Protein AF-W0FSX7-F1 (afdb_monomer)

Solvent-accessible surface area (backbone atoms only — not comparable to full-atom values): 11351 Å² total; per-residue (Å²): 120,69,72,62,53,58,55,49,55,53,50,49,54,50,49,52,52,49,51,53,51,54,50,52,51,51,51,52,50,53,48,52,52,51,51,52,53,52,50,53,53,52,50,52,52,51,51,53,51,50,53,52,49,53,54,51,52,55,53,50,52,56,55,51,55,51,51,55,52,51,53,54,51,50,53,49,51,54,50,52,52,54,46,51,56,52,50,52,52,52,51,49,54,50,46,27,50,43,34,42,57,39,45,54,72,67,41,90,63,73,69,68,58,65,46,51,46,69,46,70,42,83,98,67,82,44,77,47,78,48,40,17,27,80,85,69,44,74,55,61,75,85,76,49,50,75,51,54,50,49,52,50,51,50,28,49,52,49,30,49,37,69,71,68,73,49,91,59,90,81,85,72,85,73,87,62,84,71,49,54,77,73,56,44,51,52,41,62,70,62,42,50,72,75,55,43,100,72,130

Mean predicted aligned error: 17.43 Å

Foldseek 3Di:
DVVVVVVVVVVVVVVVVVVVVVVVVVVVVVVVVVVVVVVVVVVVVVVVVVVVVVVVVVVVVVVVVVVVVVVVVVVVVVVVVVVVVVVVVVLQVLLQVQLQVQLCQQDPPNFPFDGWHWDQDDPRPDIDIWTAGPVRDTDDPVPDDPLSVVSSVLSNLLSVCVSVVDLDPDDDPPNDPPHDPSNSVSCVPPRVVRRDPPD

Organism: NCBI:txid1393656

InterPro domains:
  IPR027417 P-loop containing nucleoside triphosphate hydrolase [G3DSA:3.40.50.300] (1-197)
  IPR027417 P-loop containing nucleoside triphosphate hydrolase [SSF52540] (11-189)

Nearest PDB structures (foldseek):
  5h68-assembly1_B  TM=6.598E-01  e=2.414E-02  Geobacillus stearothermophilus 10
  7qen-assembly1_B  TM=6.607E-01  e=3.293E-02  Saccharomyces cerevisiae CEN.PK113-7D
  6yvv-assembly1_B  TM=6.584E-01  e=5.758E-02  Saccharomyces cerevisiae S288C
  6yvu-assembly1_B  TM=6.453E-01  e=1.291E-01  Saccharomyces cerevisiae S288C
  5xns-assembly1_A  TM=5.308E-01  e=1.654E-01  Pyrococcus furiosus DSM 3638

Secondary structure (DSSP, 8-state):
-HHHHHHHHHHHHHHHHHHHHHHHHHHHHHHHHHHHHHHHHHHHHHHHHHHHHHHHHHHHHHHHHHHHHHHHHHHHHHHHHHHHHHHHHHHHHHHHHHHHHHHHHH-SSTTS-SEEEEEEETTTTEEEEEEE-TTSPBPPGGGS-HHHHHHHHHHHHHHHHHHHT-------SSTTTT--HHHHHHHHHHTHHHH-S--

Sequence (199 aa):
MLKKMAESDYIQSLRHKKQNKETEIGQIQLEIARLNIEIERKKEEIKAAKQKKEILSKKIEVSANNKAIDNEATLLIQTIQRFLLRFKDEKKKSLEKKLKDKLISFLHKKDLVHNVVVDIQGNGEDVDINLFDANGRKIDKGILSMGERQMFASALLGALVEETGLDFPVFIDSPMQKFDVNHSQNILTKFYPNVSKQV

Radius of gyration: 49.67 Å; Cα contacts (8 Å, |Δi|>4): 116; chains: 1; bounding box: 107×33×136 Å

Structure (mmCIF, N/CA/C/O backbone):
data_AF-W0FSX7-F1
#
_entry.id   AF-W0FSX7-F1
#
loop_
_atom_site.group_PDB
_atom_site.id
_atom_site.type_symbol
_atom_site.label_atom_id
_atom_site.label_alt_id
_atom_site.label_comp_id
_atom_site.label_asym_id
_atom_site.label_entity_id
_atom_site.label_seq_id
_atom_site.pdbx_PDB_ins_code
_atom_site.Cartn_x
_atom_site.Cartn_y
_atom_site.Cartn_z
_atom_site.occupancy
_atom_site.B_iso_or_equiv
_atom_site.auth_seq_id
_atom_site.auth_comp_id
_atom_site.auth_asym_id
_atom_site.auth_atom_id
_atom_site.pdbx_PDB_model_num
ATOM 1 N N . MET A 1 1 ? -71.275 -13.373 101.519 1.00 43.91 1 MET A N 1
ATOM 2 C CA . MET A 1 1 ? -70.240 -14.191 100.842 1.00 43.91 1 MET A CA 1
ATOM 3 C C . MET A 1 1 ? -70.398 -14.256 99.318 1.00 43.91 1 MET A C 1
ATOM 5 O O . MET A 1 1 ? -69.381 -14.239 98.647 1.00 43.91 1 MET A O 1
ATOM 9 N N . LEU A 1 2 ? -71.613 -14.215 98.751 1.00 47.84 2 LEU A N 1
ATOM 10 C CA . LEU A 1 2 ? -71.850 -14.344 97.297 1.00 47.84 2 LEU A CA 1
ATOM 11 C C . LEU A 1 2 ? -71.321 -13.198 96.399 1.00 47.84 2 LEU A C 1
ATOM 13 O O . LEU A 1 2 ? -70.905 -13.459 95.277 1.00 47.84 2 LEU A O 1
ATOM 17 N N . LYS A 1 3 ? -71.260 -11.943 96.877 1.00 45.56 3 LYS A N 1
ATOM 18 C CA . LYS A 1 3 ? -70.756 -10.808 96.067 1.00 45.56 3 LYS A CA 1
ATOM 19 C C . LYS A 1 3 ? -69.251 -10.873 95.748 1.00 45.56 3 LYS A C 1
ATOM 21 O O . LYS A 1 3 ? -68.856 -10.457 94.669 1.00 45.56 3 LYS A O 1
ATOM 26 N N . LYS A 1 4 ? -68.429 -11.452 96.636 1.00 50.09 4 LYS A N 1
ATOM 27 C CA . LYS A 1 4 ? -66.972 -11.580 96.423 1.00 50.09 4 LYS A CA 1
ATOM 28 C C . LYS A 1 4 ? -66.596 -12.667 95.404 1.00 50.09 4 LYS A C 1
ATOM 30 O O . LYS A 1 4 ? -65.539 -12.573 94.796 1.00 50.09 4 LYS A O 1
ATOM 35 N N . MET A 1 5 ? -67.445 -13.682 95.211 1.00 49.34 5 MET A N 1
ATOM 36 C CA . MET A 1 5 ? -67.199 -14.755 94.234 1.00 49.34 5 MET A CA 1
ATOM 37 C C . MET A 1 5 ? -67.527 -14.308 92.802 1.00 49.34 5 MET A C 1
ATOM 39 O O . MET A 1 5 ? -66.746 -14.568 91.896 1.00 49.34 5 MET A O 1
ATOM 43 N N . ALA A 1 6 ? -68.605 -13.539 92.607 1.00 54.44 6 ALA A N 1
ATOM 44 C CA . ALA A 1 6 ? -68.960 -12.994 91.293 1.00 54.44 6 ALA A CA 1
ATOM 45 C C . ALA A 1 6 ? -67.947 -11.950 90.774 1.00 54.44 6 ALA A C 1
ATOM 47 O O . ALA A 1 6 ? -67.656 -11.907 89.580 1.00 54.44 6 ALA A O 1
ATOM 48 N N . GLU A 1 7 ? -67.359 -11.140 91.665 1.00 53.69 7 GLU A N 1
ATOM 49 C CA . GLU A 1 7 ? -66.239 -10.253 91.314 1.00 53.69 7 GLU A CA 1
ATOM 50 C C . GLU A 1 7 ? -64.977 -11.045 90.930 1.00 53.69 7 GLU A C 1
ATOM 52 O O . GLU A 1 7 ? -64.270 -10.651 90.006 1.00 53.69 7 GLU A O 1
ATOM 57 N N . SER A 1 8 ? -64.719 -12.187 91.575 1.00 60.47 8 SER A N 1
ATOM 58 C CA . SER A 1 8 ? -63.571 -13.056 91.277 1.00 60.47 8 SER A CA 1
ATOM 59 C C . SER A 1 8 ? -63.655 -13.695 89.882 1.00 60.47 8 SER A C 1
ATOM 61 O O . SER A 1 8 ? -62.679 -13.637 89.129 1.00 60.47 8 SER A O 1
ATOM 63 N N . ASP A 1 9 ? -64.819 -14.229 89.500 1.00 65.19 9 ASP A N 1
ATOM 64 C CA . ASP A 1 9 ? -65.030 -14.851 88.180 1.00 65.19 9 ASP A CA 1
ATOM 65 C C . ASP A 1 9 ? -65.009 -13.816 87.043 1.00 65.19 9 ASP A C 1
ATOM 67 O O . ASP A 1 9 ? -64.415 -14.037 85.980 1.00 65.19 9 ASP A O 1
ATOM 71 N N . TYR A 1 10 ? -65.590 -12.633 87.273 1.00 69.06 10 TYR A N 1
ATOM 72 C CA . TYR A 1 10 ? -65.548 -11.536 86.306 1.00 69.06 10 TYR A CA 1
ATOM 73 C C . TYR A 1 10 ? -64.110 -11.046 86.075 1.00 69.06 10 TYR A C 1
ATOM 75 O O . TYR A 1 10 ? -63.685 -10.890 84.926 1.00 69.06 10 TYR A O 1
ATOM 83 N N . ILE A 1 11 ? -63.321 -10.892 87.144 1.00 71.25 11 ILE A N 1
ATOM 84 C CA . ILE A 1 11 ? -61.905 -10.502 87.067 1.00 71.25 11 ILE A CA 1
ATOM 85 C C . ILE A 1 11 ? -61.060 -11.573 86.354 1.00 71.25 11 ILE A C 1
ATOM 87 O O . ILE A 1 11 ? -60.165 -11.219 85.582 1.00 71.25 11 ILE A O 1
ATOM 91 N N . GLN A 1 12 ? -61.349 -12.865 86.538 1.00 72.31 12 GLN A N 1
ATOM 92 C CA . GLN A 1 12 ? -60.688 -13.949 85.797 1.00 72.31 12 GLN A CA 1
ATOM 93 C C . GLN A 1 12 ? -60.990 -13.896 84.295 1.00 72.31 12 GLN A C 1
ATOM 95 O O . GLN A 1 12 ? -60.068 -13.980 83.482 1.00 72.31 12 GLN A O 1
ATOM 100 N N . SER A 1 13 ? -62.250 -13.679 83.907 1.00 76.75 13 SER A N 1
ATOM 101 C CA . SER A 1 13 ? -62.628 -13.551 82.490 1.00 76.75 13 SER A CA 1
ATOM 102 C C . SER A 1 13 ? -61.959 -12.344 81.814 1.00 76.75 13 SER A C 1
ATOM 104 O O . SER A 1 13 ? -61.530 -12.419 80.658 1.00 76.75 13 SER A O 1
ATOM 106 N N . LEU A 1 14 ? -61.800 -11.242 82.556 1.00 75.44 14 LEU A N 1
ATOM 107 C CA . LEU A 1 14 ? -61.125 -10.034 82.093 1.00 75.44 14 LEU A CA 1
ATOM 108 C C . LEU A 1 14 ? -59.612 -10.256 81.947 1.00 75.44 14 LEU A C 1
ATOM 110 O O . LEU A 1 14 ? -59.022 -9.792 80.971 1.00 75.44 14 LEU A O 1
ATOM 114 N N . ARG A 1 15 ? -58.989 -11.020 82.860 1.00 75.50 15 ARG A N 1
ATOM 115 C CA . ARG A 1 15 ? -57.584 -11.453 82.743 1.00 75.50 15 ARG A CA 1
ATOM 116 C C . ARG A 1 15 ? -57.361 -12.347 81.528 1.00 75.50 15 ARG A C 1
ATOM 118 O O . ARG A 1 15 ? -56.421 -12.094 80.786 1.00 75.50 15 ARG A O 1
ATOM 125 N N . HIS A 1 16 ? -58.240 -13.315 81.274 1.00 79.81 16 HIS A N 1
ATOM 126 C CA . HIS A 1 16 ? -58.148 -14.163 80.081 1.00 79.81 16 HIS A CA 1
ATOM 127 C C . HIS A 1 16 ? -58.293 -13.358 78.785 1.00 79.81 16 HIS A C 1
ATOM 129 O O . HIS A 1 16 ? -57.493 -13.526 77.869 1.00 79.81 16 HIS A O 1
ATOM 135 N N . LYS A 1 17 ? -59.248 -12.421 78.711 1.00 80.00 17 LYS A N 1
ATOM 136 C CA . LYS A 1 17 ? -59.377 -11.519 77.551 1.00 80.00 17 LYS A CA 1
ATOM 137 C C . LYS A 1 17 ? -58.151 -10.627 77.364 1.00 80.00 17 LYS A C 1
ATOM 139 O O . LYS A 1 17 ? -57.723 -10.425 76.230 1.00 80.00 17 LYS A O 1
ATOM 144 N N . LYS A 1 18 ? -57.578 -10.109 78.455 1.00 81.50 18 LYS A N 1
ATOM 145 C CA . LYS A 1 18 ? -56.337 -9.324 78.416 1.00 81.50 18 LYS A CA 1
ATOM 146 C C . LYS A 1 18 ? -55.171 -10.168 77.895 1.00 81.50 18 LYS A C 1
ATOM 148 O O . LYS A 1 18 ? -54.472 -9.720 76.998 1.00 81.50 18 LYS A O 1
ATOM 153 N N . GLN A 1 19 ? -55.020 -11.395 78.383 1.00 82.69 19 GLN A N 1
ATOM 154 C CA . GLN A 1 19 ? -53.946 -12.300 77.978 1.00 82.69 19 GLN A CA 1
ATOM 155 C C . GLN A 1 19 ? -54.084 -12.770 76.520 1.00 82.69 19 GLN A C 1
ATOM 157 O O . GLN A 1 19 ? -53.092 -12.859 75.797 1.00 82.69 19 GLN A O 1
ATOM 162 N N . ASN A 1 20 ? -55.311 -12.983 76.040 1.00 83.81 20 ASN A N 1
ATOM 163 C CA . ASN A 1 20 ? -55.574 -13.267 74.626 1.00 83.81 20 ASN A CA 1
ATOM 164 C C . ASN A 1 20 ? -55.225 -12.066 73.731 1.00 83.81 20 ASN A C 1
ATOM 166 O O . ASN A 1 20 ? -54.597 -12.230 72.693 1.00 83.81 20 ASN A O 1
ATOM 170 N N . LYS A 1 21 ? -55.556 -10.840 74.156 1.00 83.94 21 LYS A N 1
ATOM 171 C CA . LYS A 1 21 ? -55.147 -9.635 73.420 1.00 83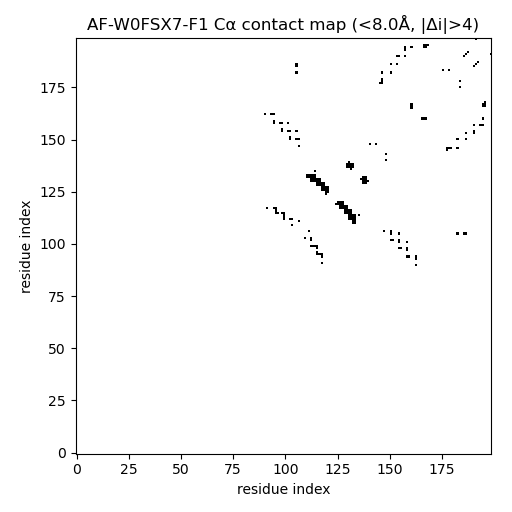.94 21 LYS A CA 1
ATOM 172 C C . LYS A 1 21 ? -53.636 -9.391 73.472 1.00 83.94 21 LYS A C 1
ATOM 174 O O . LYS A 1 21 ? -53.068 -8.972 72.474 1.00 83.94 21 LYS A O 1
ATOM 179 N N . GLU A 1 22 ? -52.970 -9.667 74.593 1.00 82.94 22 GLU A N 1
ATOM 180 C CA . GLU A 1 22 ? -51.504 -9.570 74.703 1.00 82.94 22 GLU A CA 1
ATOM 181 C C . GLU A 1 22 ? -50.793 -10.590 73.800 1.00 82.94 22 GLU A C 1
ATOM 183 O O . GLU A 1 22 ? -49.779 -10.264 73.184 1.00 82.94 22 GLU A O 1
ATOM 188 N N . THR A 1 23 ? -51.345 -11.798 73.657 1.00 84.19 23 THR A N 1
ATOM 189 C CA . THR A 1 23 ? -50.811 -12.814 72.735 1.00 84.19 23 THR A CA 1
ATOM 190 C C . THR A 1 23 ? -51.058 -12.465 71.265 1.00 84.19 23 THR A C 1
ATOM 192 O O . THR A 1 23 ? -50.129 -12.597 70.469 1.00 84.19 23 THR A O 1
ATOM 195 N N . GLU A 1 24 ? -52.231 -11.932 70.902 1.00 86.06 24 GLU A N 1
ATOM 196 C CA . GLU A 1 24 ? -52.487 -11.378 69.557 1.00 86.06 24 GLU A CA 1
ATOM 197 C C . GLU A 1 24 ? -51.527 -10.229 69.218 1.00 86.06 24 GLU A C 1
ATOM 199 O O . GLU A 1 24 ? -50.944 -10.208 68.136 1.00 86.06 24 GLU A O 1
ATOM 204 N N . ILE A 1 25 ? -51.304 -9.294 70.151 1.00 85.62 25 ILE A N 1
ATOM 205 C CA . ILE A 1 25 ? -50.351 -8.190 69.960 1.00 85.62 25 ILE A CA 1
ATOM 206 C C . ILE A 1 25 ? -48.937 -8.735 69.725 1.00 85.62 25 ILE A C 1
ATOM 208 O O . ILE A 1 25 ? -48.245 -8.257 68.826 1.00 85.62 25 ILE A O 1
ATOM 212 N N . GLY A 1 26 ? -48.517 -9.754 70.480 1.00 85.81 26 GLY A N 1
ATOM 213 C CA . GLY A 1 26 ? -47.218 -10.402 70.287 1.00 85.81 26 GLY A CA 1
ATOM 214 C C . GLY A 1 26 ? -47.075 -11.075 68.917 1.00 85.81 26 GLY A C 1
ATOM 215 O O . GLY A 1 26 ? -46.034 -10.945 68.273 1.00 85.81 26 GLY A O 1
ATOM 216 N N . GLN A 1 27 ? -48.124 -11.744 68.431 1.00 88.56 27 GLN A N 1
ATOM 217 C CA . GLN A 1 27 ? -48.133 -12.355 67.096 1.00 88.56 27 GLN A CA 1
ATOM 218 C C . GLN A 1 27 ? -48.046 -11.302 65.986 1.00 88.56 27 GLN A C 1
ATOM 220 O O . GLN A 1 27 ? -47.206 -11.426 65.095 1.00 88.56 27 GLN A O 1
ATOM 225 N N . ILE A 1 28 ? -48.830 -10.225 66.088 1.00 87.81 28 ILE A N 1
ATOM 226 C CA . ILE A 1 28 ? -48.805 -9.114 65.126 1.00 87.81 28 ILE A CA 1
ATOM 227 C C . ILE A 1 28 ? -47.429 -8.429 65.124 1.00 87.81 28 ILE A C 1
ATOM 229 O O . ILE A 1 28 ? -46.903 -8.103 64.062 1.00 87.81 28 ILE A O 1
ATOM 233 N N . GLN A 1 29 ? -46.795 -8.249 66.288 1.00 87.38 29 GLN A N 1
ATOM 234 C CA . GLN A 1 29 ? -45.441 -7.687 66.372 1.00 87.38 29 GLN A CA 1
ATOM 235 C C . GLN A 1 29 ? -44.389 -8.573 65.691 1.00 87.38 29 GLN A C 1
ATOM 237 O O . GLN A 1 29 ? -43.510 -8.056 64.997 1.00 87.38 29 GLN A O 1
ATOM 242 N N . LEU A 1 30 ? -44.484 -9.898 65.840 1.00 88.88 30 LEU A N 1
ATOM 243 C CA . LEU A 1 30 ? -43.601 -10.843 65.148 1.00 88.88 30 LEU A CA 1
ATOM 244 C C . LEU A 1 30 ? -43.806 -10.812 63.629 1.00 88.88 30 LEU A C 1
ATOM 246 O O . LEU A 1 30 ? -42.840 -10.911 62.870 1.00 88.88 30 LEU A O 1
ATOM 250 N N . GLU A 1 31 ? -45.046 -10.652 63.179 1.00 89.69 31 GLU A N 1
ATOM 251 C CA . GLU A 1 31 ? -45.382 -10.573 61.760 1.00 89.69 31 GLU A CA 1
ATOM 252 C C . GLU A 1 31 ? -44.895 -9.261 61.129 1.00 89.69 31 GLU A C 1
ATOM 254 O O . GLU A 1 31 ? -44.274 -9.284 60.066 1.00 89.69 31 GLU A O 1
ATOM 259 N N . ILE A 1 32 ? -45.032 -8.133 61.837 1.00 88.69 32 ILE A N 1
ATOM 260 C CA . ILE A 1 32 ? -44.434 -6.844 61.450 1.00 88.69 32 ILE A CA 1
ATOM 261 C C . ILE A 1 32 ? -42.909 -6.962 61.344 1.00 88.69 32 ILE A C 1
ATOM 263 O O . ILE A 1 32 ? -42.315 -6.472 60.381 1.00 88.69 32 ILE A O 1
ATOM 267 N N . ALA A 1 33 ? -42.258 -7.629 62.301 1.00 88.44 33 ALA A N 1
ATOM 268 C CA . ALA A 1 33 ? -40.812 -7.830 62.264 1.00 88.44 33 ALA A CA 1
ATOM 269 C C . ALA A 1 33 ? -40.380 -8.660 61.042 1.00 88.44 33 ALA A C 1
ATOM 271 O O . ALA A 1 33 ? -39.420 -8.293 60.363 1.00 88.44 33 ALA A O 1
ATOM 272 N N . ARG A 1 34 ? -41.112 -9.734 60.712 1.00 92.12 34 ARG A N 1
ATOM 273 C CA . ARG A 1 34 ? -40.856 -10.542 59.506 1.00 92.12 34 ARG A CA 1
ATOM 274 C C . ARG A 1 34 ? -41.038 -9.739 58.221 1.00 92.12 34 ARG A C 1
ATOM 276 O O . ARG A 1 34 ? -40.153 -9.769 57.368 1.00 92.12 34 ARG A O 1
ATOM 283 N N . LEU A 1 35 ? -42.138 -8.997 58.103 1.00 89.00 35 LEU A N 1
ATOM 284 C CA . LEU A 1 35 ? -42.420 -8.168 56.929 1.00 89.00 35 LEU A CA 1
ATOM 285 C C . LEU A 1 35 ? -41.358 -7.080 56.736 1.00 89.00 35 LEU A C 1
ATOM 287 O O . LEU A 1 35 ? -40.922 -6.847 55.613 1.00 89.00 35 LEU A O 1
ATOM 291 N N . ASN A 1 36 ? -40.871 -6.464 57.816 1.00 88.62 36 ASN A N 1
ATOM 292 C CA . ASN A 1 36 ? -39.795 -5.472 57.737 1.00 88.62 36 ASN A CA 1
ATOM 293 C C . ASN A 1 36 ? -38.473 -6.072 57.238 1.00 88.62 36 ASN A C 1
ATOM 295 O O . ASN A 1 36 ? -37.805 -5.462 56.404 1.00 88.62 36 ASN A O 1
ATOM 299 N N . ILE A 1 37 ? -38.115 -7.279 57.690 1.00 89.94 37 ILE A N 1
ATOM 300 C CA . ILE A 1 37 ? -36.931 -7.997 57.188 1.00 89.94 37 ILE A CA 1
ATOM 301 C C . ILE A 1 37 ? -37.083 -8.297 55.693 1.00 89.94 37 ILE A C 1
ATOM 303 O O . ILE A 1 37 ? -36.138 -8.142 54.918 1.00 89.94 37 ILE A O 1
ATOM 307 N N . GLU A 1 38 ? -38.278 -8.699 55.263 1.00 89.94 38 GLU A N 1
ATOM 308 C CA . GLU A 1 38 ? -38.531 -9.015 53.862 1.00 89.94 38 GLU A CA 1
ATOM 309 C C . GLU A 1 38 ? -38.511 -7.768 52.964 1.00 89.94 38 GLU A C 1
ATOM 311 O O . GLU A 1 38 ? -37.965 -7.818 51.857 1.00 89.94 38 GLU A O 1
ATOM 316 N N . ILE A 1 39 ? -39.021 -6.636 53.459 1.00 89.31 39 ILE A N 1
ATOM 317 C CA . ILE A 1 39 ? -38.935 -5.329 52.794 1.00 89.31 39 ILE A CA 1
ATOM 318 C C . ILE A 1 39 ? -37.475 -4.912 52.614 1.00 89.31 39 ILE A C 1
ATOM 320 O O . ILE A 1 39 ? -37.099 -4.503 51.514 1.00 89.31 39 ILE A O 1
ATOM 324 N N . GLU A 1 40 ? -36.645 -5.025 53.652 1.00 90.44 40 GLU A N 1
ATOM 325 C CA . GLU A 1 40 ? -35.227 -4.666 53.550 1.00 90.44 40 GLU A CA 1
ATOM 326 C C . GLU A 1 40 ? -34.482 -5.585 52.577 1.00 90.44 40 GLU A C 1
ATOM 328 O O . GLU A 1 40 ? -33.800 -5.092 51.676 1.00 90.44 40 GLU A O 1
ATOM 333 N N . ARG A 1 41 ? -34.730 -6.901 52.621 1.00 91.50 41 ARG A N 1
ATOM 334 C CA . ARG A 1 41 ? -34.173 -7.837 51.629 1.00 91.50 41 ARG A CA 1
ATOM 335 C C . ARG A 1 41 ? -34.571 -7.453 50.202 1.00 91.50 41 ARG A C 1
ATOM 337 O O . ARG A 1 41 ? -33.732 -7.417 49.302 1.00 91.50 41 ARG A O 1
ATOM 344 N N . LYS A 1 42 ? -35.849 -7.136 49.972 1.00 86.94 42 LYS A N 1
ATOM 345 C CA . LYS A 1 42 ? -36.341 -6.733 48.645 1.00 86.94 42 LYS A CA 1
ATOM 346 C C . LYS A 1 42 ? -35.756 -5.397 48.188 1.00 86.94 42 LYS A C 1
ATOM 348 O O . LYS A 1 42 ? -35.461 -5.247 47.001 1.00 86.94 42 LYS A O 1
ATOM 353 N N . LYS A 1 43 ? -35.529 -4.441 49.092 1.00 89.44 43 LYS A N 1
ATOM 354 C CA . LYS A 1 43 ? -34.831 -3.185 48.769 1.00 89.44 43 LYS A CA 1
ATOM 355 C C . LYS A 1 43 ? -33.381 -3.427 48.359 1.00 89.44 43 LYS A C 1
ATOM 357 O O . LYS A 1 43 ? -32.931 -2.823 47.382 1.00 89.44 43 LYS A O 1
ATOM 362 N N . GLU A 1 44 ? -32.662 -4.302 49.057 1.00 87.38 44 GLU A N 1
ATOM 363 C CA . GLU A 1 44 ? -31.287 -4.664 48.698 1.00 87.38 44 GLU A CA 1
ATOM 364 C C . GLU A 1 44 ? -31.217 -5.349 47.329 1.00 87.38 44 GLU A C 1
ATOM 366 O O . GLU A 1 44 ? -30.398 -4.961 46.491 1.00 87.38 44 GLU A O 1
ATOM 371 N N . GLU A 1 45 ? -32.132 -6.281 47.044 1.00 88.00 45 GLU A N 1
ATOM 372 C CA . GLU A 1 45 ? -32.255 -6.921 45.726 1.00 88.00 45 GLU A CA 1
ATOM 373 C C . GLU A 1 45 ? -32.487 -5.888 44.609 1.00 88.00 45 GLU A C 1
ATOM 375 O O . GLU A 1 45 ? -31.818 -5.925 43.572 1.00 88.00 45 GLU A O 1
ATOM 380 N N . ILE A 1 46 ? -33.383 -4.915 44.824 1.00 87.62 46 ILE A N 1
ATOM 381 C CA . ILE A 1 46 ? -33.649 -3.832 43.862 1.00 87.62 46 ILE A CA 1
ATOM 382 C C . ILE A 1 46 ? -32.408 -2.958 43.659 1.00 87.62 46 ILE A C 1
ATOM 384 O O . ILE A 1 46 ? -32.103 -2.569 42.527 1.00 87.62 46 ILE A O 1
ATOM 388 N N . LYS A 1 47 ? -31.677 -2.640 44.732 1.00 88.06 47 LYS A N 1
ATOM 389 C CA . LYS A 1 47 ? -30.454 -1.831 44.658 1.00 88.06 47 LYS A CA 1
ATOM 390 C C . LYS A 1 47 ? -29.369 -2.552 43.856 1.00 88.06 47 LYS A C 1
ATOM 392 O O . LYS A 1 47 ? -28.792 -1.952 42.948 1.00 88.06 47 LYS A O 1
ATOM 397 N N . ALA A 1 48 ? -29.161 -3.841 44.113 1.00 84.25 48 ALA A N 1
ATOM 398 C CA . ALA A 1 48 ? -28.217 -4.671 43.369 1.00 84.25 48 ALA A CA 1
ATOM 399 C C . ALA A 1 48 ? -28.614 -4.813 41.887 1.00 84.25 48 ALA A C 1
ATOM 401 O O . ALA A 1 48 ? -27.766 -4.704 40.998 1.00 84.25 48 ALA A O 1
ATOM 402 N N . ALA A 1 49 ? -29.905 -4.998 41.595 1.00 79.75 49 ALA A N 1
ATOM 403 C CA . ALA A 1 49 ? -30.414 -5.075 40.226 1.00 79.75 49 ALA A CA 1
ATOM 404 C C . ALA A 1 49 ? -30.235 -3.751 39.459 1.00 79.75 49 ALA A C 1
ATOM 406 O O . ALA A 1 49 ? -29.829 -3.766 38.295 1.00 79.75 49 ALA A O 1
ATOM 407 N N . LYS A 1 50 ? -30.470 -2.601 40.108 1.00 82.38 50 LYS A N 1
ATOM 408 C CA . LYS A 1 50 ? -30.220 -1.273 39.518 1.00 82.38 50 LYS A CA 1
ATOM 409 C C . LYS A 1 50 ? -28.742 -1.056 39.200 1.00 82.38 50 LYS A C 1
ATOM 411 O O . LYS A 1 50 ? -28.431 -0.626 38.093 1.00 82.38 50 LYS A O 1
ATOM 416 N N . GLN A 1 51 ? -27.845 -1.408 40.121 1.00 79.06 51 GLN A N 1
ATOM 417 C CA . GLN A 1 51 ? -26.398 -1.309 39.896 1.00 79.06 51 GLN A CA 1
ATOM 418 C C . GLN A 1 51 ? -25.945 -2.195 38.730 1.00 79.06 51 GLN A C 1
ATOM 420 O O . GLN A 1 51 ? -25.224 -1.733 37.848 1.00 79.06 51 GLN A O 1
ATOM 425 N N . LYS A 1 52 ? -26.426 -3.445 38.661 1.00 76.81 52 LYS A N 1
ATOM 426 C CA . LYS A 1 52 ? -26.157 -4.333 37.518 1.00 76.81 52 LYS A CA 1
ATOM 427 C C . LYS A 1 52 ? -26.652 -3.736 36.203 1.00 76.81 52 LYS A C 1
ATOM 429 O O . LYS A 1 52 ? -25.909 -3.751 35.226 1.00 76.81 52 LYS A O 1
ATOM 434 N N . LYS A 1 53 ? -27.870 -3.185 36.173 1.00 76.44 53 LYS A N 1
ATOM 435 C CA . LYS A 1 53 ? -28.420 -2.529 34.979 1.00 76.44 53 LYS A CA 1
ATOM 436 C C . LYS A 1 53 ? -27.524 -1.381 34.518 1.00 76.44 53 LYS A C 1
ATOM 438 O O . LYS A 1 53 ? -27.212 -1.312 33.340 1.00 76.44 53 LYS A O 1
ATOM 443 N N . GLU A 1 54 ? -27.082 -0.518 35.428 1.00 75.00 54 GLU A N 1
ATOM 444 C CA . GLU A 1 54 ? -26.242 0.635 35.087 1.00 75.00 54 GLU A CA 1
ATOM 445 C C . GLU A 1 54 ? -24.878 0.224 34.508 1.00 75.00 54 GLU A C 1
ATOM 447 O O . GLU A 1 54 ? -24.427 0.791 33.512 1.00 75.00 54 GLU A O 1
ATOM 452 N N . ILE A 1 55 ? -24.253 -0.811 35.079 1.00 73.94 55 ILE A N 1
ATOM 453 C CA . ILE A 1 55 ? -22.998 -1.380 34.568 1.00 73.94 55 ILE A CA 1
ATOM 454 C C . ILE A 1 55 ? -23.199 -1.965 33.164 1.00 73.94 55 ILE A C 1
ATOM 456 O O . ILE A 1 55 ? -22.383 -1.721 32.273 1.00 73.94 55 ILE A O 1
ATOM 460 N N . LEU A 1 56 ? -24.285 -2.718 32.945 1.00 70.25 56 LEU A N 1
ATOM 461 C CA . LEU A 1 56 ? -24.600 -3.263 31.622 1.00 70.25 56 LEU A CA 1
ATOM 462 C C . LEU A 1 56 ? -24.872 -2.154 30.600 1.00 70.25 56 LEU A C 1
ATOM 464 O O . LEU A 1 56 ? -24.349 -2.235 29.492 1.00 70.25 56 LEU A O 1
ATOM 468 N N . SER A 1 57 ? -25.626 -1.114 30.965 1.00 64.75 57 SER A N 1
ATOM 469 C CA . SER A 1 57 ? -25.898 0.028 30.084 1.00 64.75 57 SER A CA 1
ATOM 470 C C . SER A 1 57 ? -24.607 0.711 29.636 1.00 64.75 57 SER A C 1
ATOM 472 O O . SER A 1 57 ? -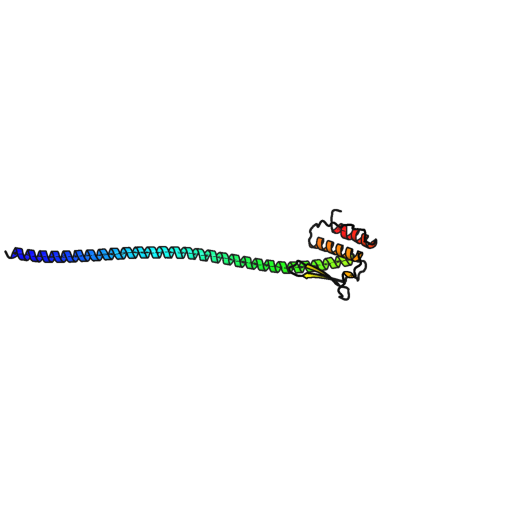24.392 0.868 28.437 1.00 64.75 57 SER A O 1
ATOM 474 N N . LYS A 1 58 ? -23.700 1.020 30.575 1.00 68.50 58 LYS A N 1
ATOM 475 C CA . LYS A 1 58 ? -22.386 1.612 30.266 1.00 68.50 58 LYS A CA 1
ATOM 476 C C . LYS A 1 58 ? -21.554 0.712 29.349 1.00 68.50 58 LYS A C 1
ATOM 478 O O . LYS A 1 58 ? -20.909 1.191 28.423 1.00 68.50 58 LYS A O 1
ATOM 483 N N . LYS A 1 59 ? -21.593 -0.608 29.561 1.00 64.50 59 LYS A N 1
ATOM 484 C CA . LYS A 1 59 ? -20.867 -1.574 28.719 1.00 64.50 59 LYS A CA 1
ATOM 485 C C . LYS A 1 59 ? -21.418 -1.643 27.290 1.00 64.50 59 LYS A C 1
ATOM 487 O O . LYS A 1 59 ? -20.642 -1.775 26.346 1.00 64.50 59 LYS A O 1
ATOM 492 N N . ILE A 1 60 ? -22.738 -1.550 27.125 1.00 65.62 60 ILE A N 1
ATOM 493 C CA . ILE A 1 60 ? -23.397 -1.530 25.810 1.00 65.62 60 ILE A CA 1
ATOM 494 C C . ILE A 1 60 ? -23.052 -0.243 25.056 1.00 65.62 60 ILE A C 1
ATOM 496 O O . ILE A 1 60 ? -22.744 -0.301 23.869 1.00 65.62 60 ILE A O 1
ATOM 500 N N . GLU A 1 61 ? -23.044 0.896 25.744 1.00 62.78 61 GLU A N 1
ATOM 501 C CA . GLU A 1 61 ? -22.735 2.205 25.161 1.00 62.78 61 GLU A CA 1
ATOM 502 C C . GLU A 1 61 ? -21.288 2.271 24.641 1.00 62.78 61 GLU A C 1
ATOM 504 O O . GLU A 1 61 ? -21.052 2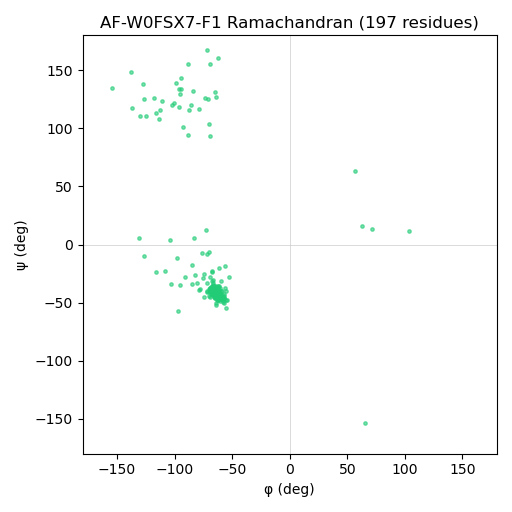.633 23.488 1.00 62.78 61 GLU A O 1
ATOM 509 N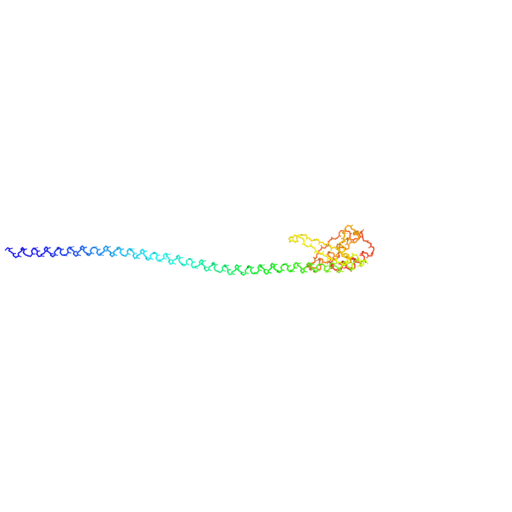 N . VAL A 1 62 ? -20.325 1.777 25.429 1.00 61.38 62 VAL A N 1
ATOM 510 C CA . VAL A 1 62 ? -18.921 1.626 25.001 1.00 61.38 62 VAL A CA 1
ATOM 511 C C . VAL A 1 62 ? -18.798 0.665 23.812 1.00 61.38 62 VAL A C 1
ATOM 513 O O . VAL A 1 62 ? -18.070 0.938 22.859 1.00 61.38 62 VAL A O 1
ATOM 516 N N . SER A 1 63 ? -19.543 -0.445 23.816 1.00 59.81 63 SER A N 1
ATOM 517 C CA . SER A 1 63 ? -19.528 -1.399 22.701 1.00 59.81 63 SER A CA 1
ATOM 518 C C . SER A 1 63 ? -20.126 -0.829 21.411 1.00 59.81 63 SER A C 1
ATOM 520 O O . SER A 1 63 ? -19.688 -1.227 20.333 1.00 59.81 63 SER A O 1
ATOM 522 N N . ALA A 1 64 ? -21.123 0.052 21.494 1.00 62.19 64 ALA A N 1
ATOM 523 C CA . ALA A 1 64 ? -21.724 0.693 20.327 1.00 62.19 64 ALA A CA 1
ATOM 524 C C . ALA A 1 64 ? -20.778 1.731 19.709 1.00 62.19 64 ALA A C 1
ATOM 526 O O . ALA A 1 64 ? -20.623 1.762 18.489 1.00 62.19 64 ALA A O 1
ATOM 527 N N . ASN A 1 65 ? -20.092 2.514 20.545 1.00 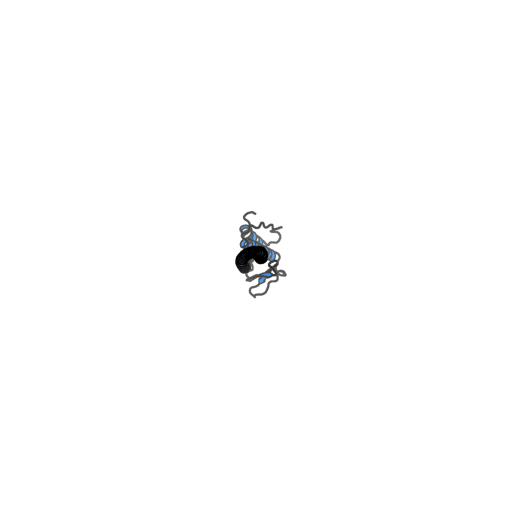62.88 65 ASN A N 1
ATOM 528 C CA . ASN A 1 65 ? -19.124 3.507 20.082 1.00 62.88 65 ASN A CA 1
ATOM 529 C C . ASN A 1 65 ? -17.919 2.845 19.390 1.00 62.88 65 ASN A C 1
ATOM 531 O O . ASN A 1 65 ? -17.504 3.274 18.317 1.00 62.88 65 ASN A O 1
ATOM 535 N N . ASN A 1 66 ? -17.432 1.725 19.937 1.00 62.34 66 ASN A N 1
ATOM 536 C CA . ASN A 1 66 ? -16.361 0.944 19.310 1.00 62.34 66 ASN A CA 1
ATOM 537 C C . ASN A 1 66 ? -16.764 0.392 17.931 1.00 62.34 66 ASN A C 1
ATOM 539 O O . ASN A 1 66 ? -15.952 0.402 17.014 1.00 62.34 66 ASN A O 1
ATOM 543 N N . LYS A 1 67 ? -18.026 -0.023 17.742 1.00 68.19 67 LYS A N 1
ATOM 544 C CA . LYS A 1 67 ? -18.513 -0.493 16.431 1.00 68.19 67 LYS A CA 1
ATOM 545 C C . LYS A 1 67 ? -18.545 0.610 15.373 1.00 68.19 67 LYS A C 1
ATOM 547 O O . LYS A 1 67 ? -18.302 0.329 14.205 1.00 68.19 67 LYS A O 1
ATOM 552 N N . ALA A 1 68 ? -18.875 1.843 15.756 1.00 67.94 68 ALA A N 1
ATOM 553 C CA . ALA A 1 68 ? -18.864 2.970 14.826 1.00 67.94 68 ALA A CA 1
ATOM 554 C C . ALA A 1 68 ? -17.436 3.273 14.344 1.00 67.94 68 ALA A C 1
ATOM 556 O O . ALA A 1 68 ? -17.213 3.399 13.141 1.00 67.94 68 ALA A O 1
ATOM 557 N N . ILE A 1 69 ? -16.476 3.281 15.275 1.00 69.38 69 ILE A N 1
ATOM 558 C CA . ILE A 1 69 ? -15.049 3.468 14.984 1.00 69.38 69 ILE A CA 1
ATOM 559 C C . ILE A 1 69 ? -14.519 2.334 14.094 1.00 69.38 69 ILE A C 1
ATOM 561 O O . ILE A 1 69 ? -13.845 2.603 13.102 1.00 69.38 69 ILE A O 1
ATOM 565 N N . ASP A 1 70 ? -14.873 1.079 14.384 1.00 69.62 70 ASP A N 1
ATOM 566 C CA . ASP A 1 70 ? -14.461 -0.074 13.570 1.00 69.62 70 ASP A CA 1
ATOM 567 C C . ASP A 1 70 ? -15.001 0.002 12.135 1.00 69.62 70 ASP A C 1
ATOM 569 O O . ASP A 1 70 ? -14.285 -0.312 11.180 1.00 69.62 70 ASP A O 1
ATOM 573 N N . ASN A 1 71 ? -16.247 0.445 11.953 1.00 76.44 71 ASN A N 1
ATOM 574 C CA . ASN A 1 71 ? -16.840 0.597 10.624 1.00 76.44 71 ASN A CA 1
ATOM 575 C C . ASN A 1 71 ? -16.126 1.679 9.803 1.00 76.44 71 ASN A C 1
ATOM 577 O O . ASN A 1 71 ? -15.827 1.468 8.626 1.00 76.44 71 ASN A O 1
ATOM 581 N N . GLU A 1 72 ? -15.830 2.824 10.418 1.00 76.81 72 GLU A N 1
ATOM 582 C CA . GLU A 1 72 ? -15.126 3.927 9.761 1.00 76.81 72 GLU A CA 1
ATOM 583 C C . GLU A 1 72 ? -13.674 3.551 9.431 1.00 76.81 72 GLU A C 1
ATOM 585 O O . GLU A 1 72 ? -13.216 3.762 8.304 1.00 76.81 72 GLU A O 1
ATOM 590 N N . ALA A 1 73 ? -12.980 2.883 10.357 1.00 76.38 73 ALA A N 1
ATOM 591 C CA . ALA A 1 73 ? -11.645 2.337 10.125 1.00 76.38 73 ALA A CA 1
ATOM 592 C C . ALA A 1 73 ? -11.641 1.310 8.981 1.00 76.38 73 ALA A C 1
ATOM 594 O O . ALA A 1 73 ? -10.768 1.348 8.112 1.00 76.38 73 ALA A O 1
ATOM 595 N N . THR A 1 74 ? -12.646 0.432 8.922 1.00 80.25 74 THR A N 1
ATOM 596 C CA . THR A 1 74 ? -12.785 -0.559 7.843 1.00 80.25 74 THR A CA 1
ATOM 597 C C . THR A 1 74 ? -12.977 0.117 6.483 1.00 80.25 74 THR A C 1
ATOM 599 O O . THR A 1 74 ? -12.328 -0.267 5.507 1.00 80.25 74 THR A O 1
ATOM 602 N N . LEU A 1 75 ? -13.813 1.158 6.406 1.00 86.12 75 LEU A N 1
ATOM 603 C CA . LEU A 1 75 ? -14.021 1.931 5.177 1.00 86.12 75 LEU A CA 1
ATOM 604 C C . LEU A 1 75 ? -12.732 2.629 4.719 1.00 86.12 75 LEU A C 1
ATOM 606 O O . LEU A 1 75 ? -12.415 2.641 3.522 1.00 86.12 75 LEU A O 1
ATOM 610 N N . LEU A 1 76 ? -11.974 3.190 5.664 1.00 84.88 76 LEU A N 1
ATOM 611 C CA . LEU A 1 76 ? -10.692 3.830 5.388 1.00 84.88 76 LEU A CA 1
ATOM 612 C C . LEU A 1 76 ? -9.681 2.817 4.837 1.00 84.88 76 LEU A C 1
ATOM 614 O O . LEU A 1 76 ? -9.087 3.062 3.787 1.00 84.88 76 LEU A O 1
ATOM 618 N N . ILE A 1 77 ? -9.544 1.652 5.480 1.00 84.19 77 ILE A N 1
ATOM 619 C CA . ILE A 1 77 ? -8.652 0.569 5.036 1.00 84.19 77 ILE A CA 1
ATOM 620 C C . ILE A 1 77 ? -9.006 0.129 3.614 1.00 84.19 77 ILE A C 1
ATOM 622 O O . ILE A 1 77 ? -8.127 0.068 2.755 1.00 84.19 77 ILE A O 1
ATOM 626 N N . GLN A 1 78 ? -10.286 -0.109 3.324 1.00 86.69 78 GLN A N 1
ATOM 627 C CA . GLN A 1 78 ? -10.733 -0.489 1.979 1.00 86.69 78 GLN A CA 1
ATOM 628 C C . GLN A 1 78 ? -10.431 0.593 0.936 1.00 86.69 78 GLN A C 1
ATOM 630 O O . GLN A 1 78 ? -10.111 0.303 -0.220 1.00 86.69 78 GLN A O 1
ATOM 635 N N . THR A 1 79 ? -10.535 1.863 1.320 1.00 88.75 79 THR A N 1
ATOM 636 C CA . THR A 1 79 ? -10.234 2.989 0.432 1.00 88.75 79 THR A CA 1
ATOM 637 C C . THR A 1 79 ? -8.739 3.083 0.149 1.00 88.75 79 THR A C 1
ATOM 639 O O . THR A 1 79 ? -8.356 3.194 -1.016 1.00 88.75 79 THR A O 1
ATOM 642 N N . ILE A 1 80 ? -7.895 2.934 1.172 1.00 88.12 80 ILE A N 1
ATOM 643 C CA . ILE A 1 80 ? -6.433 2.891 1.037 1.00 88.12 80 ILE A CA 1
ATOM 644 C C . ILE A 1 80 ? -5.997 1.694 0.186 1.00 88.12 80 ILE A C 1
ATOM 646 O O . ILE A 1 80 ? -5.164 1.852 -0.701 1.00 88.12 80 ILE A O 1
ATOM 650 N N . GLN A 1 81 ? -6.587 0.514 0.384 1.00 84.38 81 GLN A N 1
ATOM 651 C CA . GLN A 1 81 ? -6.292 -0.674 -0.426 1.00 84.38 81 GLN A CA 1
ATOM 652 C C . GLN A 1 81 ? -6.637 -0.460 -1.906 1.00 84.38 81 GLN A C 1
ATOM 654 O O . GLN A 1 81 ? -5.824 -0.759 -2.781 1.00 84.38 81 GLN A O 1
ATOM 659 N N . ARG A 1 82 ? -7.810 0.116 -2.207 1.00 87.81 82 ARG A N 1
ATOM 660 C CA . ARG A 1 82 ? -8.184 0.473 -3.588 1.00 87.81 82 ARG A CA 1
ATOM 661 C C . ARG A 1 82 ? -7.245 1.515 -4.184 1.00 87.81 82 ARG A C 1
ATOM 663 O O . ARG A 1 82 ? -6.888 1.408 -5.356 1.00 87.81 82 ARG A O 1
ATOM 670 N N . PHE A 1 83 ? -6.843 2.504 -3.390 1.00 90.38 83 PHE A N 1
ATOM 671 C CA . PHE A 1 83 ? -5.872 3.505 -3.810 1.00 90.38 83 PHE A CA 1
ATOM 672 C C . PHE A 1 83 ? -4.517 2.868 -4.130 1.00 90.38 83 PHE A C 1
ATOM 674 O O . PHE A 1 83 ? -3.995 3.109 -5.209 1.00 90.38 83 PHE A O 1
ATOM 681 N N . LEU A 1 84 ? -3.993 1.994 -3.266 1.00 84.25 84 LEU A N 1
ATOM 682 C CA . LEU A 1 84 ? -2.738 1.265 -3.480 1.00 84.25 84 LEU A CA 1
ATOM 683 C C . LEU A 1 84 ? -2.752 0.443 -4.772 1.00 84.25 84 LEU A C 1
ATOM 685 O O . LEU A 1 84 ? -1.787 0.489 -5.532 1.00 84.25 84 LEU A O 1
ATOM 689 N N . LEU A 1 85 ? -3.848 -0.269 -5.050 1.00 85.31 85 LEU A N 1
ATOM 690 C CA . LEU A 1 85 ? -3.998 -1.038 -6.289 1.00 85.31 85 LEU A CA 1
ATOM 691 C C . LEU A 1 85 ? -3.949 -0.136 -7.527 1.00 85.31 85 LEU A C 1
ATOM 693 O O . LEU A 1 85 ? -3.213 -0.423 -8.470 1.00 85.31 85 LEU A O 1
ATOM 697 N N . ARG A 1 86 ? -4.694 0.977 -7.512 1.00 87.62 86 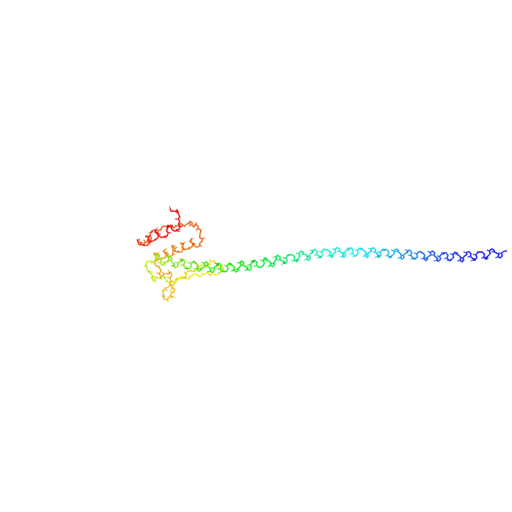ARG A N 1
ATOM 698 C CA . ARG A 1 86 ? -4.693 1.952 -8.614 1.00 87.62 86 ARG A CA 1
ATOM 699 C C . ARG A 1 86 ? -3.339 2.632 -8.775 1.00 87.62 86 ARG A C 1
ATOM 701 O O . ARG A 1 86 ? -2.848 2.748 -9.888 1.00 87.62 86 ARG A O 1
ATOM 708 N N . PHE A 1 87 ? -2.725 3.029 -7.668 1.00 84.88 87 PHE A N 1
ATOM 709 C CA . PHE A 1 87 ? -1.421 3.674 -7.651 1.00 84.88 87 PHE A CA 1
ATOM 710 C C . PHE A 1 87 ? -0.337 2.749 -8.212 1.00 84.88 87 PHE A C 1
ATOM 712 O O . PHE A 1 87 ? 0.471 3.183 -9.026 1.00 84.88 87 PHE A O 1
ATOM 719 N N . LYS A 1 88 ? -0.350 1.458 -7.853 1.00 83.12 88 LYS A N 1
ATOM 720 C CA . LYS A 1 88 ? 0.575 0.460 -8.412 1.00 83.12 88 LYS A CA 1
ATOM 721 C C . LYS A 1 88 ? 0.409 0.328 -9.930 1.00 83.12 88 LYS A C 1
ATOM 723 O O . LYS A 1 88 ? 1.412 0.300 -10.637 1.00 83.12 88 LYS A O 1
ATOM 728 N N . ASP A 1 89 ? -0.826 0.288 -10.430 1.00 84.50 89 ASP A N 1
ATOM 729 C CA . ASP A 1 89 ? -1.108 0.212 -11.872 1.00 84.50 89 ASP A CA 1
ATOM 730 C C . ASP A 1 89 ? -0.697 1.491 -12.625 1.00 84.50 89 ASP A C 1
ATOM 732 O O . ASP A 1 89 ? -0.072 1.426 -13.684 1.00 84.50 89 ASP A O 1
ATOM 736 N N . GLU A 1 90 ? -0.974 2.667 -12.060 1.00 86.75 90 GLU A N 1
ATOM 737 C CA . GLU A 1 90 ? -0.549 3.947 -12.638 1.00 86.75 90 GLU A CA 1
ATOM 738 C C . GLU A 1 90 ? 0.979 4.068 -12.676 1.00 86.75 90 GLU A C 1
ATOM 740 O O . GLU A 1 90 ? 1.545 4.442 -13.707 1.00 86.75 90 GLU A O 1
ATOM 745 N N . LYS A 1 91 ? 1.666 3.686 -11.593 1.00 83.06 91 LYS A N 1
ATOM 746 C CA . LYS A 1 91 ? 3.134 3.686 -11.527 1.00 83.06 91 LYS A CA 1
ATOM 747 C C . LYS A 1 91 ? 3.760 2.697 -12.496 1.00 83.06 91 LYS A C 1
ATOM 749 O O . LYS A 1 91 ? 4.729 3.048 -13.167 1.00 83.06 91 LYS A O 1
ATOM 754 N N . LYS A 1 92 ? 3.171 1.508 -12.638 1.00 85.12 92 LYS A N 1
ATOM 755 C CA . LYS A 1 92 ? 3.560 0.514 -13.645 1.00 85.12 92 LYS A CA 1
ATOM 756 C C . LYS A 1 92 ? 3.526 1.117 -15.055 1.00 85.12 92 LYS A C 1
ATOM 758 O O . LYS A 1 92 ? 4.541 1.115 -15.746 1.00 85.12 92 LYS A O 1
ATOM 763 N N . LYS A 1 93 ? 2.389 1.697 -15.449 1.00 86.56 93 LYS A N 1
ATOM 764 C CA . LYS A 1 93 ? 2.195 2.302 -16.781 1.00 86.56 93 LYS A CA 1
ATOM 765 C C . LYS A 1 93 ? 3.109 3.502 -17.025 1.00 86.56 93 LYS A C 1
ATOM 767 O O . LYS A 1 93 ? 3.624 3.674 -18.129 1.00 86.56 93 LYS A O 1
ATOM 772 N N . SER A 1 94 ? 3.318 4.336 -16.005 1.00 86.88 94 SER A N 1
ATOM 773 C CA . SER A 1 94 ? 4.234 5.479 -16.094 1.00 86.88 94 SER A CA 1
ATOM 774 C C . SER A 1 94 ? 5.673 5.020 -16.340 1.00 86.88 94 SER A C 1
ATOM 776 O O . SER A 1 94 ? 6.341 5.532 -17.242 1.00 86.88 94 SER A O 1
ATOM 778 N N . LEU A 1 95 ? 6.125 4.000 -15.601 1.00 83.75 95 LEU A N 1
ATOM 779 C CA . LEU A 1 95 ? 7.454 3.418 -15.764 1.00 83.75 95 LEU A CA 1
ATOM 780 C C . LEU A 1 95 ? 7.637 2.797 -17.157 1.00 83.75 95 LEU A C 1
ATOM 782 O O . LEU A 1 95 ? 8.636 3.083 -17.811 1.00 83.75 95 LEU A O 1
ATOM 786 N N . GLU A 1 96 ? 6.667 2.015 -17.644 1.00 85.25 96 GLU A N 1
ATOM 787 C CA . GLU A 1 96 ? 6.679 1.436 -19.001 1.00 85.25 96 GLU A CA 1
ATOM 788 C C . GLU A 1 96 ? 6.852 2.509 -20.081 1.00 85.25 96 GLU A C 1
ATOM 790 O O . GLU A 1 96 ? 7.710 2.387 -20.961 1.00 85.25 96 GLU A O 1
ATOM 795 N N . LYS A 1 97 ? 6.076 3.594 -19.985 1.00 86.00 97 LYS A N 1
ATOM 796 C CA . LYS A 1 97 ? 6.132 4.707 -20.936 1.00 86.00 97 LYS A CA 1
ATOM 797 C C . LYS A 1 97 ? 7.488 5.415 -20.905 1.00 86.00 97 LYS A C 1
ATOM 799 O O . LYS A 1 97 ? 8.112 5.575 -21.951 1.00 86.00 97 LYS A O 1
ATOM 804 N N . LYS A 1 98 ? 7.979 5.788 -19.718 1.00 84.00 98 LYS A N 1
ATOM 805 C CA . LYS A 1 98 ? 9.279 6.467 -19.562 1.00 84.00 98 LYS A CA 1
ATOM 806 C C . LYS A 1 98 ? 10.445 5.605 -20.039 1.00 84.00 98 LYS A C 1
ATOM 808 O O . LYS A 1 98 ? 11.352 6.109 -20.701 1.00 84.00 98 LYS A O 1
ATOM 813 N N . LEU A 1 99 ? 10.417 4.309 -19.726 1.00 83.00 99 LEU A N 1
ATOM 814 C CA . LEU A 1 99 ? 11.413 3.349 -20.201 1.00 83.00 99 LEU A CA 1
ATOM 815 C C . LEU A 1 99 ? 11.427 3.277 -21.722 1.00 83.00 99 LEU A C 1
ATOM 817 O O . LEU A 1 99 ? 12.496 3.374 -22.322 1.00 83.00 99 LEU A O 1
ATOM 821 N N . LYS A 1 100 ? 10.252 3.146 -22.346 1.00 83.12 100 LYS A N 1
ATOM 822 C CA . LYS A 1 100 ? 10.116 3.135 -23.804 1.00 83.12 100 LYS A CA 1
ATOM 823 C C . LYS A 1 100 ? 10.701 4.404 -24.426 1.00 83.12 100 LYS A C 1
ATOM 825 O O . LYS A 1 100 ? 11.536 4.306 -25.323 1.00 83.12 100 LYS A O 1
ATOM 830 N N . ASP A 1 101 ? 10.326 5.574 -23.917 1.00 82.25 101 ASP A N 1
ATOM 831 C CA . ASP A 1 101 ? 10.771 6.863 -24.456 1.00 82.25 101 ASP A CA 1
ATOM 832 C C . ASP A 1 101 ? 12.300 7.037 -24.340 1.00 82.25 101 ASP A C 1
ATOM 834 O O . ASP A 1 101 ? 12.963 7.448 -25.300 1.00 82.25 101 ASP A O 1
ATOM 838 N N . LYS A 1 102 ? 12.899 6.657 -23.201 1.00 78.56 102 LYS A N 1
ATOM 839 C CA . LYS A 1 102 ? 14.361 6.702 -23.002 1.00 78.56 102 LYS A CA 1
ATOM 840 C C . LYS A 1 102 ? 15.101 5.699 -23.883 1.00 78.56 102 LYS A C 1
ATOM 842 O O . LYS A 1 102 ? 16.117 6.059 -24.475 1.00 78.56 102 LYS A O 1
ATOM 847 N N . LEU A 1 103 ? 14.597 4.471 -24.008 1.00 76.94 103 LEU A N 1
ATOM 848 C CA . LEU A 1 103 ? 15.208 3.450 -24.864 1.00 76.94 103 LEU A CA 1
ATOM 849 C C . LEU A 1 103 ? 15.203 3.880 -26.333 1.00 76.94 103 LEU A C 1
ATOM 851 O O . LEU A 1 103 ? 16.245 3.797 -26.978 1.00 76.94 103 LEU A O 1
ATOM 855 N N . ILE A 1 104 ? 14.092 4.427 -26.837 1.00 74.44 104 ILE A N 1
ATOM 856 C CA . ILE A 1 104 ? 14.005 4.967 -28.205 1.00 74.44 104 ILE A CA 1
ATOM 857 C C . ILE A 1 104 ? 14.972 6.150 -28.406 1.00 74.44 104 ILE A C 1
ATOM 859 O O . ILE A 1 104 ? 15.551 6.299 -29.479 1.00 74.44 104 ILE A O 1
ATOM 863 N N . SER A 1 105 ? 15.175 6.991 -27.386 1.00 73.00 105 SER A N 1
ATOM 864 C CA . SER A 1 105 ? 16.084 8.149 -27.460 1.00 73.00 105 SER A CA 1
ATOM 865 C C . SER A 1 105 ? 17.575 7.784 -27.392 1.00 73.00 105 SER A C 1
ATOM 867 O O . SER A 1 105 ? 18.416 8.527 -27.918 1.00 73.00 105 SER A O 1
ATOM 869 N N . PHE A 1 106 ? 17.926 6.684 -26.717 1.00 68.12 106 PHE A N 1
ATOM 870 C CA . PHE A 1 106 ? 19.317 6.262 -26.495 1.00 68.12 106 PHE A CA 1
ATOM 871 C C . PHE A 1 106 ? 19.809 5.241 -27.524 1.00 68.12 106 PHE A C 1
ATOM 873 O O . PHE A 1 106 ? 20.979 5.295 -27.913 1.00 68.12 106 PHE A O 1
ATOM 880 N N . LEU A 1 107 ? 18.936 4.347 -27.995 1.00 67.00 107 LEU A N 1
ATOM 881 C CA . LEU A 1 107 ? 19.280 3.331 -28.986 1.00 67.00 107 LEU A CA 1
ATOM 882 C C . LEU A 1 107 ? 19.305 3.945 -30.394 1.00 67.00 107 LEU A C 1
ATOM 884 O O . LEU A 1 107 ? 18.287 4.377 -30.926 1.00 67.00 107 LEU A O 1
ATOM 888 N N . HIS A 1 108 ? 20.473 3.940 -31.043 1.00 57.62 108 HIS A N 1
ATOM 889 C CA . HIS A 1 108 ? 20.616 4.411 -32.429 1.00 57.62 108 HIS A CA 1
ATOM 890 C C . HIS A 1 108 ? 19.890 3.517 -33.458 1.00 57.62 108 HIS A C 1
ATOM 892 O O . HIS A 1 108 ? 19.529 3.992 -34.535 1.00 57.62 108 HIS A O 1
ATOM 898 N N . LYS A 1 109 ? 19.640 2.236 -33.140 1.00 62.91 109 LYS A N 1
ATOM 899 C CA . LYS A 1 109 ? 18.812 1.327 -33.951 1.00 62.91 109 LYS A CA 1
ATOM 900 C C . LYS A 1 109 ? 17.346 1.449 -33.532 1.00 62.91 109 LYS A C 1
ATOM 902 O O . LYS A 1 109 ? 16.905 0.773 -32.607 1.00 62.91 109 LYS A O 1
ATOM 907 N N . LYS A 1 110 ? 16.606 2.305 -34.242 1.00 55.75 110 LYS A N 1
ATOM 908 C CA . LYS A 1 110 ? 15.203 2.669 -33.963 1.00 55.75 110 LYS A CA 1
ATOM 909 C C . LYS A 1 110 ? 14.210 1.496 -33.904 1.00 55.75 110 LYS A C 1
ATOM 911 O O . LYS A 1 110 ? 13.154 1.664 -33.310 1.00 55.75 110 LYS A O 1
ATOM 916 N N . ASP A 1 111 ? 14.559 0.332 -34.452 1.00 59.53 111 ASP A N 1
ATOM 917 C CA . ASP A 1 111 ? 13.681 -0.846 -34.502 1.00 59.53 111 ASP A CA 1
ATOM 918 C C . ASP A 1 111 ? 14.032 -1.946 -33.495 1.00 59.53 111 ASP A C 1
ATOM 920 O O . ASP A 1 111 ? 13.403 -2.997 -33.500 1.00 59.53 111 ASP A O 1
ATOM 924 N N . LEU A 1 112 ? 15.024 -1.750 -32.615 1.00 66.00 112 LEU A N 1
ATOM 925 C CA . LEU A 1 112 ? 15.381 -2.817 -31.677 1.00 66.00 112 LEU A CA 1
ATOM 926 C C . LEU A 1 112 ? 14.287 -3.043 -30.626 1.00 66.00 112 LEU A C 1
ATOM 928 O O . LEU A 1 112 ? 14.060 -4.179 -30.249 1.00 66.00 112 LEU A O 1
ATOM 932 N N . VAL A 1 113 ? 13.621 -1.990 -30.139 1.00 70.69 113 VAL A N 1
ATOM 933 C CA . VAL A 1 113 ? 12.594 -2.084 -29.087 1.00 70.69 113 VAL A CA 1
ATOM 934 C C . VAL A 1 113 ? 11.405 -1.201 -29.452 1.00 70.69 113 VAL A C 1
ATOM 936 O O . VAL A 1 113 ? 11.528 0.020 -29.515 1.00 70.69 113 VAL A O 1
ATOM 939 N N . HIS A 1 114 ? 10.238 -1.813 -29.643 1.00 73.94 114 HIS A N 1
ATOM 940 C CA . HIS A 1 114 ? 8.989 -1.121 -29.963 1.00 73.94 114 HIS A CA 1
ATOM 941 C C . HIS A 1 114 ? 8.054 -1.005 -28.753 1.00 73.94 114 HIS A C 1
ATOM 943 O O . HIS A 1 114 ? 7.333 -0.009 -28.599 1.00 73.94 114 HIS A O 1
ATOM 949 N N . ASN A 1 115 ? 8.062 -2.013 -27.877 1.00 78.25 115 ASN A N 1
ATOM 950 C CA . ASN A 1 115 ? 7.232 -2.023 -26.679 1.00 78.25 115 ASN A CA 1
ATOM 951 C C . ASN A 1 115 ? 7.988 -2.532 -25.449 1.00 78.25 115 ASN A C 1
ATOM 953 O O . ASN A 1 115 ? 8.867 -3.389 -25.551 1.00 78.25 115 ASN A O 1
ATOM 957 N N . VAL A 1 116 ? 7.620 -2.001 -24.285 1.00 81.94 116 VAL A N 1
ATOM 958 C CA . VAL A 1 116 ? 8.168 -2.387 -22.981 1.00 81.94 116 VAL A CA 1
ATOM 959 C C . VAL A 1 116 ? 6.995 -2.741 -22.087 1.00 81.94 116 VAL A C 1
ATOM 961 O O . VAL A 1 116 ? 6.084 -1.934 -21.930 1.00 81.94 116 VAL A O 1
ATOM 964 N N . VAL A 1 117 ? 7.025 -3.939 -21.518 1.00 82.44 117 VAL A N 1
ATOM 965 C CA . VAL A 1 117 ? 6.058 -4.384 -20.515 1.00 82.44 117 VAL A CA 1
ATOM 966 C C . VAL A 1 117 ? 6.826 -4.652 -19.238 1.00 82.44 117 VAL A C 1
ATOM 968 O O . VAL A 1 117 ? 7.814 -5.387 -19.241 1.00 82.44 117 VAL A O 1
ATOM 971 N N . VAL A 1 118 ? 6.394 -4.034 -18.153 1.00 81.81 118 VAL A N 1
ATOM 972 C CA . VAL A 1 118 ? 6.911 -4.317 -16.820 1.00 81.81 118 VAL A CA 1
ATOM 973 C C . VAL A 1 118 ? 5.957 -5.330 -16.209 1.00 81.81 118 VAL A C 1
ATOM 975 O O . VAL A 1 118 ? 4.758 -5.116 -16.221 1.00 81.81 118 VAL A O 1
ATOM 978 N N . ASP A 1 119 ? 6.435 -6.437 -15.670 1.00 79.69 119 ASP A N 1
ATOM 979 C CA . ASP A 1 119 ? 5.607 -7.397 -14.951 1.00 79.69 119 ASP A CA 1
ATOM 980 C C . ASP A 1 119 ? 6.065 -7.443 -13.504 1.00 79.69 119 ASP A C 1
ATOM 982 O O . ASP A 1 119 ? 7.177 -7.852 -13.192 1.00 79.69 119 ASP A O 1
ATOM 986 N N . ILE A 1 120 ? 5.194 -6.986 -12.609 1.00 73.56 120 ILE A N 1
ATOM 987 C CA . ILE A 1 120 ? 5.455 -7.031 -11.175 1.00 73.56 120 ILE A CA 1
ATOM 988 C C . ILE A 1 120 ? 4.859 -8.341 -10.666 1.00 73.56 120 ILE A C 1
ATOM 990 O O . ILE A 1 120 ? 3.637 -8.443 -10.523 1.00 73.56 120 ILE A O 1
ATOM 994 N N . GLN A 1 121 ? 5.707 -9.343 -10.448 1.00 65.50 121 GLN A N 1
ATOM 995 C CA . GLN A 1 121 ? 5.306 -10.656 -9.951 1.00 65.50 121 GLN A CA 1
ATOM 996 C C . GLN A 1 121 ? 5.304 -10.686 -8.411 1.00 65.50 121 GLN A C 1
ATOM 998 O O . GLN A 1 121 ? 5.945 -9.878 -7.735 1.00 65.50 121 GLN A O 1
ATOM 1003 N N . GLY A 1 122 ? 4.501 -11.590 -7.841 1.00 54.72 122 GLY A N 1
ATOM 1004 C CA . GLY A 1 122 ? 4.343 -11.737 -6.389 1.00 54.72 122 GLY A CA 1
ATOM 1005 C C . GLY A 1 122 ? 3.696 -10.526 -5.695 1.00 54.72 122 GLY A C 1
ATOM 1006 O O . GLY A 1 122 ? 2.953 -9.747 -6.297 1.00 54.72 122 GLY A O 1
ATOM 1007 N N . ASN A 1 123 ? 4.000 -10.338 -4.406 1.00 54.53 123 ASN A N 1
ATOM 1008 C CA . ASN A 1 123 ? 3.493 -9.225 -3.588 1.00 54.53 123 ASN A CA 1
ATOM 1009 C C . ASN A 1 123 ? 4.134 -7.858 -3.924 1.00 54.53 123 ASN A C 1
ATOM 1011 O O . ASN A 1 123 ? 3.915 -6.885 -3.206 1.00 54.53 123 ASN A O 1
ATOM 1015 N N . GLY A 1 124 ? 4.862 -7.737 -5.041 1.00 59.34 124 GLY A N 1
ATOM 1016 C CA . GLY A 1 124 ? 5.612 -6.530 -5.407 1.00 59.34 124 GLY A CA 1
ATOM 1017 C C . GLY A 1 124 ? 7.119 -6.619 -5.181 1.00 59.34 124 GLY A C 1
ATOM 1018 O O . GLY A 1 124 ? 7.777 -5.588 -5.250 1.00 59.34 124 GLY A O 1
ATOM 1019 N N . GLU A 1 125 ? 7.643 -7.812 -4.905 1.00 56.09 125 GLU A N 1
ATOM 1020 C CA . GLU A 1 125 ? 9.067 -8.040 -4.630 1.00 56.09 125 GLU A CA 1
ATOM 1021 C C . GLU A 1 125 ? 9.882 -8.218 -5.917 1.00 56.09 125 GLU A C 1
ATOM 1023 O O . GLU A 1 125 ? 11.002 -7.720 -5.997 1.00 56.09 125 GLU A O 1
ATOM 1028 N N . ASP A 1 126 ? 9.286 -8.819 -6.953 1.00 68.94 126 ASP A N 1
ATOM 1029 C CA . ASP A 1 126 ? 9.964 -9.085 -8.219 1.00 68.94 126 ASP A CA 1
ATOM 1030 C C . ASP A 1 126 ? 9.406 -8.210 -9.344 1.00 68.94 126 ASP A C 1
ATOM 1032 O O . ASP A 1 126 ? 8.209 -8.223 -9.646 1.00 68.94 126 ASP A O 1
ATOM 1036 N N . VAL A 1 127 ? 10.291 -7.452 -9.993 1.00 73.50 127 VAL A N 1
ATOM 1037 C CA . VAL A 1 127 ? 9.974 -6.645 -11.176 1.00 73.50 127 VAL A CA 1
ATOM 1038 C C . VAL A 1 127 ? 10.721 -7.225 -12.370 1.00 73.50 127 VAL A C 1
ATOM 1040 O O . VAL A 1 127 ? 11.936 -7.068 -12.486 1.00 73.50 127 VAL A O 1
ATOM 1043 N N . ASP A 1 128 ? 9.993 -7.871 -13.275 1.00 80.06 128 ASP A N 1
ATOM 1044 C CA . ASP A 1 128 ? 10.519 -8.313 -14.563 1.00 80.06 128 ASP A CA 1
ATOM 1045 C C . ASP A 1 128 ? 10.224 -7.263 -15.642 1.00 80.06 128 ASP A C 1
ATOM 1047 O O . ASP A 1 128 ? 9.186 -6.605 -15.634 1.00 80.06 128 ASP A O 1
ATOM 1051 N N . ILE A 1 129 ? 11.150 -7.070 -16.579 1.00 81.69 129 ILE A N 1
ATOM 1052 C CA . ILE A 1 129 ? 11.010 -6.082 -17.657 1.00 81.69 129 ILE A CA 1
ATOM 1053 C C . ILE A 1 129 ? 11.183 -6.793 -18.988 1.00 81.69 129 ILE A C 1
ATOM 1055 O O . ILE A 1 129 ? 12.294 -7.174 -19.371 1.00 81.69 129 ILE A O 1
ATOM 1059 N N . ASN A 1 130 ? 10.087 -6.897 -19.723 1.00 83.94 130 ASN A N 1
ATOM 1060 C CA . ASN A 1 130 ? 9.979 -7.595 -20.988 1.00 83.94 130 ASN A CA 1
ATOM 1061 C C . ASN A 1 130 ? 10.022 -6.597 -22.151 1.00 83.94 130 ASN A C 1
ATOM 1063 O O . ASN A 1 130 ? 9.218 -5.670 -22.235 1.00 83.94 130 ASN A O 1
ATOM 1067 N N . LEU A 1 131 ? 10.992 -6.784 -23.047 1.00 82.31 131 LEU A N 1
ATOM 1068 C CA . LEU A 1 131 ? 11.174 -5.962 -24.243 1.00 82.31 131 LEU A CA 1
ATOM 1069 C C . LEU A 1 131 ? 10.566 -6.675 -25.451 1.00 82.31 131 LEU A C 1
ATOM 1071 O O . LEU A 1 131 ? 10.747 -7.884 -25.599 1.00 82.31 131 LEU A O 1
ATOM 1075 N N . PHE A 1 132 ? 9.888 -5.931 -26.321 1.00 82.31 132 PHE A N 1
ATOM 1076 C CA . PHE A 1 132 ? 9.264 -6.457 -27.533 1.00 82.31 132 PHE A CA 1
ATOM 1077 C C . PHE A 1 132 ? 9.684 -5.665 -28.772 1.00 82.31 132 PHE A C 1
ATOM 1079 O O . PHE A 1 132 ? 9.720 -4.432 -28.754 1.00 82.31 132 PHE A O 1
ATOM 1086 N N . ASP A 1 133 ? 9.962 -6.392 -29.852 1.00 80.69 133 ASP A N 1
ATOM 1087 C CA . ASP A 1 133 ? 10.196 -5.873 -31.207 1.00 80.69 133 ASP A CA 1
ATOM 1088 C C . ASP A 1 133 ? 8.878 -5.369 -31.848 1.00 80.69 133 ASP A C 1
ATOM 1090 O O . ASP A 1 133 ? 7.782 -5.663 -31.362 1.00 80.69 133 ASP A O 1
ATOM 1094 N N . ALA A 1 134 ? 8.964 -4.635 -32.959 1.00 76.94 134 ALA A N 1
ATOM 1095 C CA . ALA A 1 134 ? 7.853 -4.199 -33.809 1.00 76.94 134 ALA A CA 1
ATOM 1096 C C . ALA A 1 134 ? 6.939 -5.353 -34.256 1.00 76.94 134 ALA A C 1
ATOM 1098 O O . ALA A 1 134 ? 5.741 -5.157 -34.445 1.00 76.94 134 ALA A O 1
ATOM 1099 N N . ASN A 1 135 ? 7.474 -6.574 -34.352 1.00 76.31 135 ASN A N 1
ATOM 1100 C CA . ASN A 1 135 ? 6.704 -7.783 -34.658 1.00 76.31 135 ASN A CA 1
ATOM 1101 C C . ASN A 1 135 ? 6.017 -8.415 -33.429 1.00 76.31 135 ASN A C 1
ATOM 1103 O O . ASN A 1 135 ? 5.491 -9.524 -33.523 1.00 76.31 135 ASN A O 1
ATOM 1107 N N . GLY A 1 136 ? 6.079 -7.775 -32.255 1.00 73.81 136 GLY A N 1
ATOM 1108 C CA . GLY A 1 136 ? 5.519 -8.296 -31.003 1.00 73.81 136 GLY A CA 1
ATOM 1109 C C . GLY A 1 136 ? 6.286 -9.487 -30.419 1.00 73.81 136 GLY A C 1
ATOM 1110 O O . GLY A 1 136 ? 5.783 -10.171 -29.530 1.00 73.81 136 GLY A O 1
ATOM 1111 N N . ARG A 1 137 ? 7.503 -9.762 -30.904 1.00 79.56 137 ARG A N 1
ATOM 1112 C CA . ARG A 1 137 ? 8.353 -10.847 -30.394 1.00 79.56 137 ARG A CA 1
ATOM 1113 C C . ARG A 1 137 ? 9.122 -10.379 -29.166 1.00 79.56 137 ARG A C 1
ATOM 1115 O O . ARG A 1 137 ? 9.733 -9.312 -29.199 1.00 79.56 137 ARG A O 1
ATOM 1122 N N . LYS A 1 138 ? 9.114 -11.193 -28.104 1.00 81.75 138 LYS A N 1
ATOM 1123 C CA . LYS A 1 138 ? 9.916 -10.944 -26.902 1.00 81.75 138 LYS A CA 1
ATOM 1124 C C . LYS A 1 138 ? 11.399 -11.013 -27.264 1.00 81.75 138 LYS A C 1
ATOM 1126 O O . LYS A 1 138 ? 11.854 -11.998 -27.843 1.00 81.75 138 LYS A O 1
ATOM 1131 N N . ILE A 1 139 ? 12.136 -9.968 -26.918 1.00 77.19 139 ILE A N 1
ATOM 1132 C CA . ILE A 1 139 ? 13.578 -9.882 -27.129 1.00 77.19 139 ILE A CA 1
ATOM 1133 C C . ILE A 1 139 ? 14.252 -10.541 -25.937 1.00 77.19 139 ILE A C 1
ATOM 1135 O O . ILE A 1 139 ? 14.076 -10.115 -24.792 1.00 77.19 139 ILE A O 1
ATOM 1139 N N . ASP A 1 140 ? 15.029 -11.583 -26.208 1.00 72.19 140 ASP A N 1
ATOM 1140 C CA . ASP A 1 140 ? 15.850 -12.200 -25.180 1.00 72.19 140 ASP A CA 1
ATOM 1141 C C . ASP A 1 140 ? 17.012 -11.263 -24.821 1.00 72.19 140 ASP A C 1
ATOM 1143 O O . ASP A 1 140 ? 17.800 -10.846 -25.677 1.00 72.19 140 ASP A O 1
ATOM 1147 N N . LYS A 1 141 ? 17.136 -10.944 -23.529 1.00 67.38 141 LYS A N 1
ATOM 1148 C CA . LYS A 1 141 ? 18.229 -10.123 -22.992 1.00 67.38 141 LYS A CA 1
ATOM 1149 C C . LYS A 1 141 ? 19.597 -10.778 -23.226 1.00 67.38 141 LYS A C 1
ATOM 1151 O O . LYS A 1 141 ? 20.614 -10.082 -23.235 1.00 67.38 141 LYS A O 1
ATOM 1156 N N . GLY A 1 142 ? 19.629 -12.092 -23.458 1.00 62.28 142 GLY A N 1
ATOM 1157 C CA . GLY A 1 142 ? 20.813 -12.842 -23.868 1.00 62.28 142 GLY A CA 1
ATOM 1158 C C . GLY A 1 142 ? 21.421 -12.358 -25.187 1.00 62.28 142 GLY A C 1
ATOM 1159 O O . GLY A 1 142 ? 22.643 -12.374 -25.320 1.00 62.28 142 GLY A O 1
ATOM 1160 N N . ILE A 1 143 ? 20.600 -11.845 -26.108 1.00 65.25 143 ILE A N 1
ATOM 1161 C CA . ILE A 1 143 ? 21.006 -11.428 -27.463 1.00 65.25 143 ILE A CA 1
ATOM 1162 C C . ILE A 1 143 ? 21.549 -9.986 -27.478 1.00 65.25 143 ILE A C 1
ATOM 1164 O O . ILE A 1 143 ? 22.261 -9.603 -28.404 1.00 65.25 143 ILE A O 1
ATOM 1168 N N . LEU A 1 144 ? 21.272 -9.193 -26.434 1.00 67.88 144 LEU A N 1
ATOM 1169 C CA . LEU A 1 144 ? 21.777 -7.822 -26.312 1.00 67.88 144 LEU A CA 1
ATOM 1170 C C . LEU A 1 144 ? 23.303 -7.813 -26.183 1.00 67.88 144 LEU A C 1
ATOM 1172 O O . LEU A 1 144 ? 23.866 -8.496 -25.316 1.00 67.88 144 LEU A O 1
ATOM 1176 N N . SER A 1 145 ? 23.956 -6.974 -26.986 1.00 69.50 145 SER A N 1
ATOM 1177 C CA . SER A 1 145 ? 25.388 -6.692 -26.861 1.00 69.50 145 SER A CA 1
ATOM 1178 C C . SER A 1 145 ? 25.713 -6.041 -25.511 1.00 69.50 145 SER A C 1
ATOM 1180 O O . SER A 1 145 ? 24.852 -5.456 -24.853 1.00 69.50 145 SER A O 1
ATOM 1182 N N . MET A 1 146 ? 26.980 -6.095 -25.086 1.00 70.06 146 MET A N 1
ATOM 1183 C CA . MET A 1 146 ? 27.408 -5.471 -23.824 1.00 70.06 146 MET A CA 1
ATOM 1184 C C . MET A 1 146 ? 27.081 -3.968 -23.759 1.00 70.06 146 MET A C 1
ATOM 1186 O O . MET A 1 146 ? 26.648 -3.494 -22.711 1.00 70.06 146 MET A O 1
ATOM 1190 N N . GLY A 1 147 ? 27.204 -3.240 -24.876 1.00 68.31 147 GLY A N 1
ATOM 1191 C CA . GLY A 1 147 ? 26.849 -1.818 -24.952 1.00 68.31 147 GLY A CA 1
ATOM 1192 C C . GLY A 1 147 ? 25.339 -1.563 -24.861 1.00 68.31 147 GLY A C 1
ATOM 1193 O O . GLY A 1 147 ? 24.907 -0.660 -24.147 1.00 68.31 147 GLY A O 1
ATOM 1194 N N . GLU A 1 148 ? 24.517 -2.393 -25.507 1.00 70.88 148 GLU A N 1
ATOM 1195 C CA . GLU A 1 148 ? 23.051 -2.288 -25.422 1.00 70.88 148 GLU A CA 1
ATOM 1196 C C . GLU A 1 148 ? 22.532 -2.647 -24.025 1.00 70.88 148 GLU A C 1
ATOM 1198 O O . GLU A 1 148 ? 21.620 -1.992 -23.522 1.00 70.88 148 GLU A O 1
ATOM 1203 N N . ARG A 1 149 ? 23.143 -3.633 -23.351 1.00 74.12 149 ARG A N 1
ATOM 1204 C CA . ARG A 1 149 ? 22.829 -3.955 -21.948 1.00 74.12 149 ARG A CA 1
ATOM 1205 C C . ARG A 1 149 ? 23.121 -2.780 -21.021 1.00 74.12 149 ARG A C 1
ATOM 1207 O O . ARG A 1 149 ? 22.325 -2.500 -20.128 1.00 74.12 149 ARG A O 1
ATOM 1214 N N . GLN A 1 150 ? 24.229 -2.075 -21.242 1.00 71.50 150 GLN A N 1
ATOM 1215 C CA . GLN A 1 150 ? 24.560 -0.882 -20.465 1.00 71.50 150 GLN A CA 1
ATOM 1216 C C . GLN A 1 150 ? 23.606 0.279 -20.759 1.00 71.50 150 GLN A C 1
ATOM 1218 O O . GLN A 1 150 ? 23.122 0.908 -19.824 1.00 71.50 150 GLN A O 1
ATOM 1223 N N . MET A 1 151 ? 23.252 0.520 -22.025 1.00 74.62 151 MET A N 1
ATOM 1224 C CA . MET A 1 151 ? 22.246 1.532 -22.369 1.00 74.62 151 MET A CA 1
ATOM 1225 C C . MET A 1 151 ? 20.873 1.223 -21.774 1.00 74.62 151 MET A C 1
ATOM 1227 O O . MET A 1 151 ? 20.204 2.134 -21.290 1.00 74.62 151 MET A O 1
ATOM 1231 N N . PHE A 1 152 ? 20.468 -0.049 -21.762 1.00 77.50 152 PHE A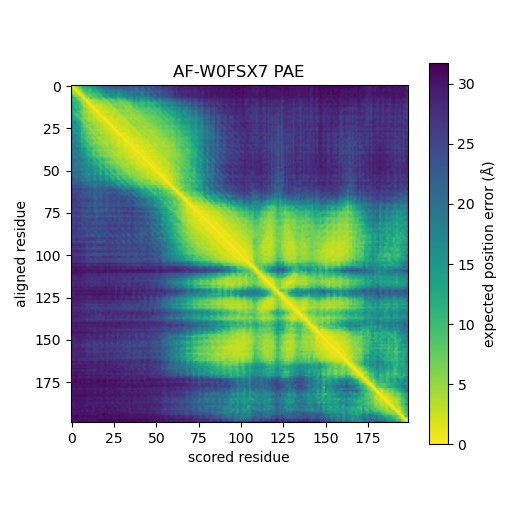 N 1
ATOM 1232 C CA . PHE A 1 152 ? 19.252 -0.486 -21.084 1.00 77.50 152 PHE A CA 1
ATOM 1233 C C . PHE A 1 152 ? 19.313 -0.199 -19.579 1.00 77.50 152 PHE A C 1
ATOM 1235 O O . PHE A 1 152 ? 18.366 0.362 -19.032 1.00 77.50 152 PHE A O 1
ATOM 1242 N N . ALA A 1 153 ? 20.431 -0.513 -18.919 1.00 76.38 153 ALA A N 1
ATOM 1243 C CA . ALA A 1 153 ? 20.623 -0.223 -17.498 1.00 76.38 153 ALA A CA 1
ATOM 1244 C C . ALA A 1 153 ? 20.569 1.286 -17.197 1.00 76.38 153 ALA A C 1
ATOM 1246 O O . ALA A 1 153 ? 19.899 1.698 -16.251 1.00 76.38 153 ALA A O 1
ATOM 1247 N N . SER A 1 154 ? 21.198 2.125 -18.027 1.00 75.19 154 SER A N 1
ATOM 1248 C CA . SER A 1 154 ? 21.116 3.585 -17.908 1.00 75.19 154 SER A CA 1
ATOM 1249 C C . SER A 1 154 ? 19.693 4.096 -18.153 1.00 75.19 154 SER A C 1
ATOM 1251 O O . SER A 1 154 ? 19.174 4.879 -17.366 1.00 75.19 154 SER A O 1
ATOM 1253 N N . ALA A 1 155 ? 19.002 3.633 -19.194 1.00 79.12 155 ALA A N 1
ATOM 1254 C CA . ALA A 1 155 ? 17.608 4.014 -19.430 1.00 79.12 155 ALA 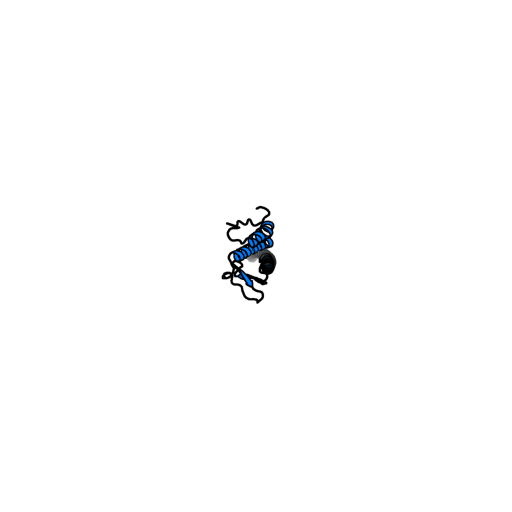A CA 1
ATOM 1255 C C . ALA A 1 155 ? 16.705 3.626 -18.246 1.00 79.12 155 ALA A C 1
ATOM 1257 O O . ALA A 1 155 ? 15.858 4.423 -17.843 1.00 79.12 155 ALA A O 1
ATOM 1258 N N . LEU A 1 156 ? 16.936 2.448 -17.656 1.00 78.69 156 LEU A N 1
ATOM 1259 C CA . LEU A 1 156 ? 16.215 1.962 -16.484 1.00 78.69 156 LEU A CA 1
ATOM 1260 C C . LEU A 1 156 ? 16.453 2.823 -15.249 1.00 78.69 156 LEU A C 1
ATOM 1262 O O . LEU A 1 156 ? 15.490 3.297 -14.651 1.00 78.69 156 LEU A O 1
ATOM 1266 N N . LEU A 1 157 ? 17.713 3.081 -14.906 1.00 77.00 157 LEU A N 1
ATOM 1267 C CA . LEU A 1 157 ? 18.072 3.957 -13.791 1.00 77.00 157 LEU A CA 1
ATOM 1268 C C . LEU A 1 157 ? 17.474 5.354 -13.971 1.00 77.00 157 LEU A C 1
ATOM 1270 O O . LEU A 1 157 ? 16.852 5.884 -13.058 1.00 77.00 157 LEU A O 1
ATOM 1274 N N . GLY A 1 158 ? 17.586 5.925 -15.170 1.00 76.69 158 GLY A N 1
ATOM 1275 C CA . GLY A 1 158 ? 17.055 7.253 -15.462 1.00 76.69 158 GLY A CA 1
ATOM 1276 C C . GLY A 1 158 ? 15.529 7.314 -15.397 1.00 76.69 158 GLY A C 1
ATOM 1277 O O . GLY A 1 158 ? 14.988 8.319 -14.948 1.00 76.69 158 GLY A O 1
ATOM 1278 N N . ALA A 1 159 ? 14.824 6.271 -15.846 1.00 79.94 159 ALA A N 1
ATOM 1279 C CA . ALA A 1 159 ? 13.369 6.189 -15.719 1.00 79.94 159 ALA A CA 1
ATOM 1280 C C . ALA A 1 159 ? 12.941 6.047 -14.253 1.00 79.94 159 ALA A C 1
ATOM 1282 O O . ALA A 1 159 ? 11.951 6.650 -13.847 1.00 79.94 159 ALA A O 1
ATOM 1283 N N . LEU A 1 160 ? 13.697 5.286 -13.458 1.00 75.81 160 LEU A N 1
ATOM 1284 C CA . LEU A 1 160 ? 13.413 5.058 -12.045 1.00 75.81 160 LEU A CA 1
ATOM 1285 C C . LEU A 1 160 ? 13.625 6.325 -11.203 1.00 75.81 160 LEU A C 1
ATOM 1287 O O . LEU A 1 160 ? 12.761 6.677 -10.402 1.00 75.81 160 LEU A O 1
ATOM 1291 N N . VAL A 1 161 ? 14.727 7.047 -11.423 1.00 76.50 161 VAL A N 1
ATOM 1292 C CA . VAL A 1 161 ? 15.015 8.334 -10.761 1.00 76.50 161 VAL A CA 1
ATOM 1293 C C . VAL A 1 161 ? 13.929 9.366 -11.085 1.00 76.50 161 VAL A C 1
ATOM 1295 O O . VAL A 1 161 ? 13.352 9.967 -10.183 1.00 76.50 161 VAL A O 1
ATOM 1298 N N . GLU A 1 162 ? 13.543 9.500 -12.356 1.00 74.75 162 GLU A N 1
ATOM 1299 C CA . GLU A 1 162 ? 12.473 10.425 -12.760 1.00 74.75 162 GLU A CA 1
ATOM 1300 C C . GLU A 1 162 ? 11.073 10.006 -12.286 1.00 74.75 162 GLU A C 1
ATOM 1302 O O . GLU A 1 162 ? 10.182 10.845 -12.169 1.00 74.75 162 GLU A O 1
ATOM 1307 N N . GLU A 1 163 ? 10.808 8.711 -12.098 1.00 74.00 163 GLU A N 1
ATOM 1308 C CA . GLU A 1 163 ? 9.514 8.221 -11.599 1.00 74.00 163 GLU A CA 1
ATOM 1309 C C . GLU A 1 163 ? 9.376 8.341 -10.082 1.00 74.00 163 GLU A C 1
ATOM 1311 O O . GLU A 1 163 ? 8.274 8.576 -9.575 1.00 74.00 163 GLU A O 1
ATOM 1316 N N . THR A 1 164 ? 10.488 8.187 -9.367 1.00 70.50 164 THR A N 1
ATOM 1317 C CA . THR A 1 164 ? 10.538 8.316 -7.909 1.00 70.50 164 THR A CA 1
ATOM 1318 C C . THR A 1 164 ? 10.652 9.773 -7.471 1.00 70.50 164 THR A C 1
ATOM 1320 O O . THR A 1 164 ? 10.188 10.102 -6.383 1.00 70.50 164 THR A O 1
ATOM 1323 N N . GLY A 1 165 ? 11.217 10.652 -8.310 1.00 66.56 165 GLY A N 1
ATOM 1324 C CA . GLY A 1 165 ? 11.478 12.050 -7.953 1.00 66.56 165 GLY A CA 1
ATOM 1325 C C . GLY A 1 165 ? 12.474 12.188 -6.798 1.00 66.56 165 GLY A C 1
ATOM 1326 O O . GLY A 1 165 ? 12.540 13.241 -6.170 1.00 66.56 165 GLY A O 1
ATOM 1327 N N . LEU A 1 166 ? 13.198 11.110 -6.492 1.00 64.25 166 LEU A N 1
ATOM 1328 C CA . LEU A 1 166 ? 14.213 11.058 -5.456 1.00 64.25 166 LEU A CA 1
ATOM 1329 C C . LEU A 1 166 ? 15.575 11.296 -6.101 1.00 64.25 166 LEU A C 1
ATOM 1331 O O . LEU A 1 166 ? 15.905 10.661 -7.104 1.00 64.25 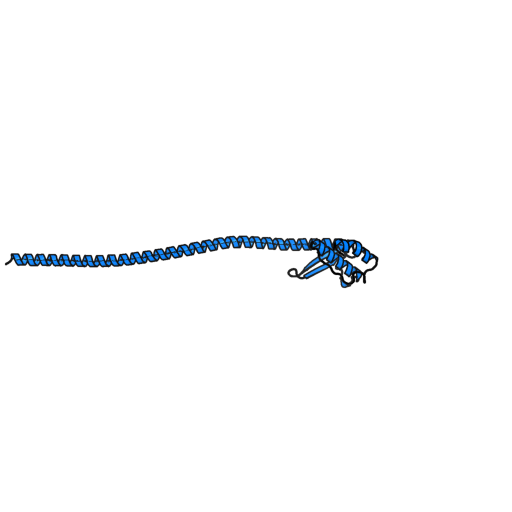166 LEU A O 1
ATOM 1335 N N . ASP A 1 167 ? 16.379 12.161 -5.486 1.00 59.38 167 ASP A N 1
ATOM 1336 C CA . ASP A 1 167 ? 17.789 12.313 -5.835 1.00 59.38 167 ASP A CA 1
ATOM 1337 C C . ASP A 1 167 ? 18.533 11.048 -5.389 1.00 59.38 167 ASP A C 1
ATOM 1339 O O . ASP A 1 167 ? 18.917 10.895 -4.228 1.00 59.38 167 ASP A O 1
ATOM 1343 N N . PHE A 1 168 ? 18.667 10.090 -6.305 1.00 60.28 168 PHE A N 1
ATOM 1344 C CA . PHE A 1 168 ? 19.336 8.826 -6.031 1.00 60.28 168 PHE A CA 1
ATOM 1345 C C . PHE A 1 168 ? 20.842 8.979 -6.291 1.00 60.28 168 PHE A C 1
ATOM 1347 O O . PHE A 1 168 ? 21.230 9.198 -7.441 1.00 60.28 168 PHE A O 1
ATOM 1354 N N . PRO A 1 169 ? 21.721 8.847 -5.279 1.00 58.28 169 PRO A N 1
ATOM 1355 C CA . PRO A 1 169 ? 23.158 8.842 -5.516 1.00 58.28 169 PRO A CA 1
ATOM 1356 C C . PRO A 1 169 ? 23.542 7.545 -6.241 1.00 58.28 169 PRO A C 1
ATOM 1358 O O . PRO A 1 169 ? 23.568 6.464 -5.651 1.00 58.28 169 PRO A O 1
ATOM 1361 N N . VAL A 1 170 ? 23.800 7.639 -7.546 1.00 59.62 170 VAL A N 1
ATOM 1362 C CA . VAL A 1 170 ? 24.196 6.500 -8.386 1.00 59.62 170 VAL A CA 1
ATOM 1363 C C . VAL A 1 170 ? 25.718 6.470 -8.518 1.00 59.62 170 VAL A C 1
ATOM 1365 O O . VAL A 1 170 ? 26.314 7.373 -9.100 1.00 59.62 170 VAL A O 1
ATOM 1368 N N . PHE A 1 171 ? 26.342 5.390 -8.046 1.00 59.72 171 PHE A N 1
ATOM 1369 C CA . PHE A 1 171 ? 27.761 5.109 -8.268 1.00 59.72 171 PHE A CA 1
ATOM 1370 C C . PHE A 1 171 ? 27.899 4.044 -9.358 1.00 59.72 171 PHE A C 1
ATOM 1372 O O . PHE A 1 171 ? 27.385 2.936 -9.214 1.00 59.72 171 PHE A O 1
ATOM 1379 N N . ILE A 1 172 ? 28.576 4.379 -10.457 1.00 61.75 172 ILE A N 1
ATOM 1380 C CA . ILE A 1 172 ? 28.832 3.451 -11.565 1.00 61.75 172 ILE A CA 1
ATOM 1381 C C . ILE A 1 172 ? 30.327 3.170 -11.597 1.00 61.75 172 ILE A C 1
ATOM 1383 O O . ILE A 1 172 ? 31.123 4.072 -11.853 1.00 61.75 172 ILE A O 1
ATOM 1387 N N . ASP A 1 173 ? 30.700 1.918 -11.352 1.00 46.41 173 ASP A N 1
ATOM 1388 C CA . ASP A 1 173 ? 32.082 1.482 -11.498 1.00 46.41 173 ASP A CA 1
ATOM 1389 C C . ASP A 1 173 ? 32.438 1.382 -12.994 1.00 46.41 173 ASP A C 1
ATOM 1391 O O . ASP A 1 173 ? 31.737 0.738 -13.779 1.00 46.41 173 ASP A O 1
ATOM 1395 N N . SER A 1 174 ? 33.519 2.058 -13.392 1.00 55.62 174 SER A N 1
ATOM 1396 C CA . SER A 1 174 ? 34.101 2.035 -14.742 1.00 55.62 174 SER A CA 1
ATOM 1397 C C . SER A 1 174 ? 33.137 2.446 -15.882 1.00 55.62 174 SER A C 1
ATOM 1399 O O . SER A 1 174 ? 32.874 1.668 -16.807 1.00 55.62 174 SER A O 1
ATOM 1401 N N . PRO A 1 175 ? 32.646 3.704 -15.889 1.00 54.06 175 PRO A N 1
ATOM 1402 C CA . PRO A 1 175 ? 31.547 4.167 -16.742 1.00 54.06 175 PRO A CA 1
ATOM 1403 C C . PRO A 1 175 ? 31.876 4.279 -18.234 1.00 54.06 175 PRO A C 1
ATOM 1405 O O . PRO A 1 175 ? 30.987 4.588 -19.010 1.00 54.06 175 PRO A O 1
ATOM 1408 N N . MET A 1 176 ? 33.128 4.085 -18.658 1.00 53.03 176 MET A N 1
ATOM 1409 C CA . MET A 1 176 ? 33.558 4.332 -20.047 1.00 53.03 176 MET A CA 1
ATOM 1410 C C . MET A 1 176 ? 34.269 3.149 -20.708 1.00 53.03 176 MET A C 1
ATOM 1412 O O . MET A 1 176 ? 34.484 3.154 -21.915 1.00 53.03 176 MET A O 1
ATOM 1416 N N . GLN A 1 177 ? 34.616 2.105 -19.955 1.00 45.69 177 GLN A N 1
ATOM 1417 C CA . GLN A 1 177 ? 35.554 1.076 -20.422 1.00 45.69 177 GLN A CA 1
ATOM 1418 C C . GLN A 1 177 ? 34.956 0.074 -21.427 1.00 45.69 177 GLN A C 1
ATOM 1420 O O . GLN A 1 177 ? 35.683 -0.752 -21.974 1.00 45.69 177 GLN A O 1
ATOM 1425 N N . LYS A 1 178 ? 33.639 0.129 -21.670 1.00 52.19 178 LYS A N 1
ATOM 1426 C CA . LYS A 1 178 ? 32.901 -0.789 -22.562 1.00 52.19 178 LYS A CA 1
ATOM 1427 C C . LYS A 1 178 ? 31.980 -0.083 -23.563 1.00 52.19 178 LYS A C 1
ATOM 1429 O O . LYS A 1 178 ? 31.234 -0.753 -24.277 1.00 52.19 178 LYS A O 1
ATOM 1434 N N . PHE A 1 179 ? 32.022 1.248 -23.622 1.00 52.56 179 PHE A N 1
ATOM 1435 C CA . PHE A 1 179 ? 31.185 2.023 -24.529 1.00 52.56 179 PHE A CA 1
ATOM 1436 C C . PHE A 1 179 ? 31.919 2.333 -25.830 1.00 52.56 179 PHE A C 1
ATOM 1438 O O . PHE A 1 179 ? 33.053 2.801 -25.827 1.00 52.56 179 PHE A O 1
ATOM 1445 N N . ASP A 1 180 ? 31.232 2.126 -26.950 1.00 54.28 180 ASP A N 1
ATOM 1446 C CA . ASP A 1 180 ? 31.665 2.651 -28.243 1.00 54.28 180 ASP A CA 1
ATOM 1447 C C . ASP A 1 180 ? 31.522 4.190 -28.260 1.00 54.28 180 ASP A C 1
ATOM 1449 O O . ASP A 1 180 ? 30.710 4.751 -27.511 1.00 54.28 180 ASP A O 1
ATOM 1453 N N . VAL A 1 181 ? 32.286 4.889 -29.101 1.00 56.62 181 VAL A N 1
ATOM 1454 C CA . VAL A 1 181 ? 32.435 6.364 -29.077 1.00 56.62 181 VAL A CA 1
ATOM 1455 C C . VAL A 1 181 ? 31.077 7.080 -29.168 1.00 56.62 181 VAL A C 1
ATOM 1457 O O . VAL A 1 181 ? 30.805 8.017 -28.416 1.00 56.62 181 VAL A O 1
ATOM 1460 N N . ASN A 1 182 ? 30.173 6.567 -30.007 1.00 55.47 182 ASN A N 1
ATOM 1461 C CA . ASN A 1 182 ? 28.824 7.114 -30.197 1.00 55.47 182 ASN A CA 1
ATOM 1462 C C . ASN A 1 182 ? 27.885 6.859 -29.000 1.00 55.47 182 ASN A C 1
ATOM 1464 O O . ASN A 1 182 ? 27.012 7.674 -28.699 1.00 55.47 182 ASN A O 1
ATOM 1468 N N . HIS A 1 183 ? 28.044 5.728 -28.305 1.00 52.53 183 HIS A N 1
ATOM 1469 C CA . HIS A 1 183 ? 27.217 5.374 -27.147 1.00 52.53 183 HIS A CA 1
ATOM 1470 C C . HIS A 1 183 ? 27.653 6.142 -25.893 1.00 52.53 183 HIS A C 1
ATOM 1472 O O . HIS A 1 183 ? 26.802 6.627 -25.145 1.00 52.53 183 HIS A O 1
ATOM 1478 N N . SER A 1 184 ? 28.965 6.330 -25.724 1.00 57.62 184 SER A N 1
ATOM 1479 C CA . SER A 1 184 ? 29.557 7.186 -24.690 1.00 57.62 184 SER A CA 1
ATOM 1480 C C . SER A 1 184 ? 29.012 8.612 -24.748 1.00 57.62 184 SER A C 1
ATOM 1482 O O . SER A 1 184 ? 28.585 9.156 -23.729 1.00 57.62 184 SER A O 1
ATOM 1484 N N . GLN A 1 185 ? 28.967 9.209 -25.946 1.00 59.41 185 GLN A N 1
ATOM 1485 C CA . GLN A 1 185 ? 28.451 10.567 -26.137 1.00 59.41 185 GLN A CA 1
ATOM 1486 C C . GLN A 1 185 ? 26.978 10.701 -25.744 1.00 59.41 185 GLN A C 1
ATOM 1488 O O . GLN A 1 185 ? 26.625 11.659 -25.058 1.00 59.41 185 GLN A O 1
ATOM 1493 N N . ASN A 1 186 ? 26.119 9.746 -26.116 1.00 58.88 186 ASN A N 1
ATOM 1494 C CA . ASN A 1 186 ? 24.696 9.795 -25.762 1.00 58.88 186 ASN A CA 1
ATOM 1495 C C . ASN A 1 186 ? 24.464 9.714 -24.244 1.00 58.88 186 ASN A C 1
ATOM 1497 O O . ASN A 1 186 ? 23.578 10.388 -23.724 1.00 58.88 186 ASN A O 1
ATOM 1501 N N . ILE A 1 187 ? 25.271 8.940 -23.516 1.00 63.25 187 ILE A N 1
ATOM 1502 C CA . ILE A 1 187 ? 25.158 8.820 -22.055 1.00 63.25 187 ILE A CA 1
ATOM 1503 C C . ILE A 1 187 ? 25.690 10.077 -21.358 1.00 63.25 187 ILE A C 1
ATOM 1505 O O . ILE A 1 187 ? 25.016 10.633 -20.491 1.00 63.25 187 ILE A O 1
ATOM 1509 N N . LEU A 1 188 ? 26.850 10.586 -21.774 1.00 60.12 188 LEU A N 1
ATOM 1510 C CA . LEU A 1 188 ? 27.426 11.823 -21.232 1.00 60.12 188 LEU A CA 1
ATOM 1511 C C . LEU A 1 188 ? 26.522 13.041 -21.447 1.00 60.12 188 LEU A C 1
ATOM 1513 O O . LEU A 1 188 ? 26.419 13.886 -20.565 1.00 60.12 188 LEU A O 1
ATOM 1517 N N . THR A 1 189 ? 25.842 13.125 -22.591 1.00 59.28 189 THR A N 1
ATOM 1518 C CA . THR A 1 189 ? 25.019 14.297 -22.938 1.00 59.28 189 THR A CA 1
ATOM 1519 C C . THR A 1 189 ? 23.563 14.196 -22.493 1.00 59.28 189 THR A C 1
ATOM 1521 O O . THR A 1 189 ? 22.946 15.230 -22.252 1.00 59.28 189 THR A O 1
ATOM 1524 N N . LYS A 1 190 ? 22.990 12.989 -22.378 1.00 61.00 190 LYS A N 1
ATOM 1525 C CA . LYS A 1 190 ? 21.558 12.818 -22.068 1.00 61.00 190 LYS A CA 1
ATOM 1526 C C . LYS A 1 190 ? 21.264 12.126 -20.738 1.00 61.00 190 LYS A C 1
ATOM 1528 O O . LYS A 1 190 ? 20.161 12.291 -20.221 1.00 61.00 190 LYS A O 1
ATOM 1533 N N . PHE A 1 191 ? 22.189 11.330 -20.200 1.00 62.19 191 PHE A N 1
ATOM 1534 C CA . PHE A 1 191 ? 21.969 10.574 -18.964 1.00 62.19 191 PHE A CA 1
ATOM 1535 C C . PHE A 1 191 ? 22.543 11.309 -17.748 1.00 62.19 191 PHE A C 1
ATOM 1537 O O . PHE A 1 191 ? 21.781 11.672 -16.859 1.00 62.19 191 PHE A O 1
ATOM 1544 N N . TYR A 1 192 ? 23.842 11.624 -17.736 1.00 63.03 192 TYR A N 1
ATOM 1545 C CA . TYR A 1 192 ? 24.485 12.295 -16.594 1.00 63.03 192 TYR A CA 1
ATOM 1546 C C . TYR A 1 192 ? 23.855 13.646 -16.196 1.00 63.03 192 TYR A C 1
ATOM 1548 O O . TYR A 1 192 ? 23.609 13.831 -15.005 1.00 63.03 192 TYR A O 1
ATOM 1556 N N . PRO A 1 193 ? 23.486 14.548 -17.132 1.00 63.44 193 PRO A N 1
ATOM 1557 C CA . PRO A 1 193 ? 22.874 15.833 -16.773 1.00 63.44 193 PRO A CA 1
ATOM 1558 C C . PRO A 1 193 ? 21.473 15.707 -16.159 1.00 63.44 193 PRO A C 1
ATOM 1560 O O . PRO A 1 193 ? 21.028 16.612 -15.461 1.00 63.44 193 PRO A O 1
ATOM 1563 N N . ASN A 1 194 ? 20.774 14.599 -16.433 1.00 56.38 194 ASN A N 1
ATOM 1564 C CA . ASN A 1 194 ? 19.398 14.362 -15.987 1.00 56.38 194 ASN A CA 1
ATOM 1565 C C . ASN A 1 194 ? 19.312 13.504 -14.717 1.00 56.38 194 ASN A C 1
ATOM 1567 O O . ASN A 1 194 ? 18.234 13.389 -14.144 1.00 56.38 194 ASN A O 1
ATOM 1571 N N . VAL A 1 195 ? 20.414 12.877 -14.293 1.00 54.69 195 VAL A N 1
ATOM 1572 C CA . VAL A 1 195 ? 20.427 11.919 -13.173 1.00 54.69 195 VAL A CA 1
ATOM 1573 C C . VAL A 1 195 ? 21.105 12.481 -11.925 1.00 54.69 195 VAL A C 1
ATOM 1575 O O . VAL A 1 195 ? 20.796 12.030 -10.829 1.00 54.69 195 VAL A O 1
ATOM 1578 N N . SER A 1 196 ? 21.981 13.484 -12.044 1.00 45.53 196 SER A N 1
ATOM 1579 C CA . SER A 1 196 ? 22.570 14.140 -10.874 1.00 45.53 196 SER A CA 1
ATOM 1580 C C . SER A 1 196 ? 23.011 15.570 -11.182 1.00 45.53 196 SER A C 1
ATOM 1582 O O . SER A 1 196 ? 23.684 15.823 -12.179 1.00 45.53 196 SER A O 1
ATOM 1584 N N . LYS A 1 197 ? 22.683 16.512 -10.286 1.00 47.78 197 LYS A N 1
ATOM 1585 C CA . LYS A 1 197 ? 23.244 17.879 -10.278 1.00 47.78 197 LYS A CA 1
ATOM 1586 C C . LYS A 1 197 ? 24.709 17.927 -9.826 1.00 47.78 197 LYS A C 1
ATOM 1588 O O . LYS A 1 197 ? 25.324 18.987 -9.909 1.00 47.78 197 LYS A O 1
ATOM 1593 N N . GLN A 1 198 ? 25.255 16.816 -9.343 1.00 44.62 198 GLN A N 1
ATOM 1594 C CA . GLN A 1 198 ? 26.628 16.722 -8.869 1.00 44.62 198 GLN A CA 1
ATOM 1595 C C . GLN A 1 198 ? 27.303 15.511 -9.515 1.00 44.62 198 GLN A C 1
ATOM 1597 O O . GLN A 1 198 ? 26.946 14.361 -9.247 1.00 44.62 198 GLN A O 1
ATOM 1602 N N . VAL A 1 199 ? 28.244 15.808 -10.402 1.00 39.38 199 VAL A N 1
ATOM 1603 C CA . VAL A 1 199 ? 29.267 14.893 -10.914 1.00 39.38 199 VAL A CA 1
ATOM 1604 C C . VAL A 1 199 ? 30.612 15.331 -10.367 1.00 39.38 199 VAL A C 1
ATOM 1606 O O . VAL A 1 199 ? 30.809 16.562 -10.240 1.00 39.38 199 VAL A O 1
#

pLDDT: mean 72.67, std 12.6, range [39.38, 92.12]